Protein AF-A0A9D1QWS9-F1 (afdb_monomer_lite)

Secondary structure (DSSP, 8-state):
--SHHHHHHHHHHTTTTS-GGGS----PPP--------PPP--------S--SSSTTTTTTGGGSS-S---SS-EEEEEPP---TTSPPPPPPGGGS-HHHHT-EEEETTEEEEEEEEEEPTTSEEEEEEEEEEEEEETTTTEEEEEEEEEEEETTS-TTTEEEEEETT-STT-STT-SS--EEEEE-TT---SBHHHHHHHTTHHHH-EEEEEEEEEEPTTS-EEEEEETT--HHHHHHHHS--TTPBB---TTS---EEEEEEEEEGGGTEEEEEEEEETTSEEEE-TTSS-EEEE--HHHHHHHHHHHHHHS--EEEEEE--TT----S---------------PPP-

Sequence (351 aa):
MSERHDKANRLLSAMEGIRDEYICEAAAPAESAGAGRPPKRNRWIRWSALAACLCAAALGGAALYRSASSPRWPVKEIPASQSSGENAAPLPRWEERGISEQYSSLPYGGEEYGGTAARLEEGQTDGLLGSAVLSGQDYYTDEIHTAQGGVYRIRGIATACAVAVRFEGDEEGEMEGTEDGGYYVYRNSAYRPETLGQLIHDLNLRETLSFGPAWYNAEKADGSWAQIAFPDLPDEEVWERLLSDPALPNVWSDQTPLINAMSISVNFPLLGYENISLGVTADGYLTTNILDTGKAFCIGEEAARSFIDYVLENFQGYEIVYTEPEGSTVPEGASGETAAAASVSAQRDPA

Radius of gyration: 27.9 Å; chains: 1; bounding box: 62×53×90 Å

Foldseek 3Di:
DPVVVVVVVVVVVVVVPDPPVPQPPPDDDDDDDDDDDDDDDDDDDDDDDDDPPPPPVVVVVVVVPPPDDDPPAAADEDADDPPPPPDDDPDDFLVRDAPCQQQQWWDDPNAIWGWDPAFDDPPQWDDWPAKTKTWDAGPVVRDIDIFIWTWTHGPQAAVLFKIWTFTPLLPCPRDDRRNHGTTTIIGGLVDDDFWLLRVCRNGVCVVFKDWAWKWAWDQDPVRDTWIKTFGPDDPVLCCVLPSPDRHFGWPDDPVDDADFRMWIFMAGSNRPDGRFTFGQGQSAWTWGCRSNDITITRRGNVSSVVSVVCSSPPTRIHGYDHDHPPPPPPPPDDDDDDDDDDPDDDDDDDD

Structure (mmCIF, N/CA/C/O backbone):
data_AF-A0A9D1QWS9-F1
#
_entry.id   AF-A0A9D1QWS9-F1
#
loop_
_atom_site.group_PDB
_atom_site.id
_atom_site.type_symbol
_atom_site.label_atom_id
_atom_site.label_alt_id
_atom_site.label_comp_id
_atom_site.label_asym_id
_atom_site.label_entity_id
_atom_site.label_seq_id
_atom_site.pdbx_PDB_ins_code
_atom_site.Cartn_x
_atom_site.Cartn_y
_atom_site.Cartn_z
_atom_site.occupancy
_atom_site.B_iso_or_equiv
_atom_site.auth_seq_id
_atom_site.auth_comp_id
_atom_site.auth_asym_id
_atom_site.auth_atom_id
_atom_site.pdbx_PDB_model_num
ATOM 1 N N . MET A 1 1 ? 39.886 -11.402 -30.141 1.00 40.44 1 MET A N 1
ATOM 2 C CA . MET A 1 1 ? 38.504 -11.599 -30.647 1.00 40.44 1 MET A CA 1
ATOM 3 C C . MET A 1 1 ? 37.755 -12.749 -29.951 1.00 40.44 1 MET A C 1
ATOM 5 O O . MET A 1 1 ? 36.728 -13.157 -30.467 1.00 40.44 1 MET A O 1
ATOM 9 N N . SER A 1 2 ? 38.183 -13.214 -28.764 1.00 41.16 2 SER A N 1
ATOM 10 C CA . SER A 1 2 ? 37.541 -14.351 -28.070 1.00 41.16 2 SER A CA 1
ATOM 11 C C . SER A 1 2 ? 36.812 -13.990 -26.763 1.00 41.16 2 SER A C 1
ATOM 13 O O . SER A 1 2 ? 36.056 -14.806 -26.268 1.00 41.16 2 SER A O 1
ATOM 15 N N . GLU A 1 3 ? 36.971 -12.774 -26.222 1.00 35.25 3 GLU A N 1
ATOM 16 C CA . GLU A 1 3 ? 36.390 -12.397 -24.912 1.00 35.25 3 GLU A CA 1
ATOM 17 C C . GLU A 1 3 ? 35.057 -11.633 -24.986 1.00 35.25 3 GLU A C 1
ATOM 19 O O . GLU A 1 3 ? 34.356 -11.508 -23.987 1.00 35.25 3 GLU A O 1
ATOM 24 N N . ARG A 1 4 ? 34.661 -11.117 -26.161 1.00 35.22 4 ARG A N 1
ATOM 25 C CA . ARG A 1 4 ? 33.368 -10.412 -26.309 1.00 35.22 4 ARG A CA 1
ATOM 26 C C . ARG A 1 4 ? 32.173 -11.351 -26.480 1.00 35.22 4 ARG A C 1
ATOM 28 O O . ARG A 1 4 ? 31.058 -10.931 -26.209 1.00 35.22 4 ARG A O 1
ATOM 35 N N . HIS A 1 5 ? 32.401 -12.595 -26.902 1.00 30.62 5 HIS A N 1
ATOM 36 C CA . HIS A 1 5 ? 31.350 -13.618 -26.957 1.00 30.62 5 HIS A CA 1
ATOM 37 C C . HIS A 1 5 ? 31.082 -14.257 -25.583 1.00 30.62 5 HIS A C 1
ATOM 39 O O . HIS A 1 5 ? 29.996 -14.773 -25.357 1.00 30.62 5 HIS A O 1
ATOM 45 N N . ASP A 1 6 ? 32.029 -14.154 -24.645 1.00 33.28 6 ASP A N 1
ATOM 46 C CA . ASP A 1 6 ? 31.952 -14.825 -23.341 1.00 33.28 6 ASP A CA 1
ATOM 47 C C . ASP A 1 6 ? 31.147 -14.024 -22.296 1.00 33.28 6 ASP A C 1
ATOM 49 O O . ASP A 1 6 ? 30.527 -14.589 -21.400 1.00 33.28 6 ASP A O 1
ATOM 53 N N . LYS A 1 7 ? 31.080 -12.689 -22.433 1.00 39.50 7 LYS A N 1
ATOM 54 C CA . LYS A 1 7 ? 30.302 -11.822 -21.523 1.00 39.50 7 LYS A CA 1
ATOM 55 C C . LYS A 1 7 ? 28.808 -11.752 -21.852 1.00 39.50 7 LYS A C 1
ATOM 57 O O . LYS A 1 7 ? 28.009 -11.663 -20.930 1.00 39.50 7 LYS A O 1
ATOM 62 N N . ALA A 1 8 ? 28.429 -11.852 -23.129 1.00 35.12 8 ALA A N 1
ATOM 63 C CA . ALA A 1 8 ? 27.018 -11.970 -23.513 1.00 35.12 8 ALA A CA 1
ATOM 64 C C . ALA A 1 8 ? 26.424 -13.318 -23.055 1.00 35.12 8 ALA A C 1
ATOM 66 O O . ALA A 1 8 ? 25.288 -13.368 -22.595 1.00 35.12 8 ALA A O 1
ATOM 67 N N . ASN A 1 9 ? 27.231 -14.385 -23.075 1.00 35.12 9 ASN A N 1
ATOM 68 C CA . ASN A 1 9 ? 26.833 -15.699 -22.571 1.00 35.12 9 ASN A CA 1
ATOM 69 C C . ASN A 1 9 ? 26.756 -15.779 -21.040 1.00 35.12 9 ASN A C 1
ATOM 71 O O . ASN A 1 9 ? 26.005 -16.598 -20.530 1.00 35.12 9 ASN A O 1
ATOM 75 N N . ARG A 1 10 ? 27.475 -14.937 -20.285 1.00 38.81 10 ARG A N 1
ATOM 76 C CA . ARG A 1 10 ? 27.377 -14.925 -18.813 1.00 38.81 10 ARG A CA 1
ATOM 77 C C . ARG A 1 10 ? 26.082 -14.312 -18.288 1.00 38.81 10 ARG A C 1
ATOM 79 O O . ARG A 1 10 ? 25.611 -14.752 -17.248 1.00 38.81 10 ARG A O 1
ATOM 86 N N . LEU A 1 11 ? 25.495 -13.361 -19.017 1.00 39.66 11 LEU A N 1
ATOM 87 C CA . LEU A 1 11 ? 24.177 -12.816 -18.680 1.00 39.66 11 LEU A CA 1
ATOM 88 C C . LEU A 1 11 ? 23.072 -13.848 -18.966 1.00 39.66 11 LEU A C 1
ATOM 90 O O . LEU A 1 11 ? 22.182 -14.011 -18.149 1.00 39.66 11 LEU A O 1
ATOM 94 N N . LEU A 1 12 ? 23.205 -14.629 -20.046 1.00 35.38 12 LEU A N 1
ATOM 95 C CA . LEU A 1 12 ? 22.332 -15.777 -20.337 1.00 35.38 12 LEU A CA 1
ATOM 96 C C . LEU A 1 12 ? 22.540 -16.956 -19.364 1.00 35.38 12 LEU A C 1
ATOM 98 O O . LEU A 1 12 ? 21.576 -17.587 -18.956 1.00 35.38 12 LEU A O 1
ATOM 102 N N . SER A 1 13 ? 23.772 -17.233 -18.931 1.00 36.97 13 SER A N 1
ATOM 103 C CA . SER A 1 13 ? 24.077 -18.355 -18.026 1.00 36.97 13 SER A CA 1
ATOM 104 C C . SER A 1 13 ? 23.705 -18.078 -16.560 1.00 36.97 13 SER A C 1
ATOM 106 O O . SER A 1 13 ? 23.414 -19.009 -15.817 1.00 36.97 13 SER A O 1
ATOM 108 N N . ALA A 1 14 ? 23.625 -16.808 -16.142 1.00 40.72 14 ALA A N 1
ATOM 109 C CA . ALA A 1 14 ? 23.027 -16.430 -14.856 1.00 40.72 14 ALA A CA 1
ATOM 110 C C . ALA A 1 14 ? 21.483 -16.513 -14.861 1.00 40.72 14 ALA A C 1
ATOM 112 O O . ALA A 1 14 ? 20.874 -16.485 -13.795 1.00 40.72 14 ALA A O 1
ATOM 113 N N . MET A 1 15 ? 20.863 -16.655 -16.041 1.00 44.16 15 MET A N 1
ATOM 114 C CA . MET A 1 15 ? 19.417 -16.849 -16.222 1.00 44.16 15 MET A CA 1
ATOM 115 C C . MET A 1 15 ? 19.015 -18.336 -16.314 1.00 44.16 15 MET A C 1
ATOM 117 O O . MET A 1 15 ? 17.853 -18.658 -16.103 1.00 44.16 15 MET A O 1
ATOM 121 N N . GLU A 1 16 ? 19.959 -19.263 -16.538 1.00 38.47 16 GLU A N 1
ATOM 122 C CA . GLU A 1 16 ? 19.711 -20.724 -16.591 1.00 38.47 16 GLU A CA 1
ATOM 123 C C . GLU A 1 16 ? 19.467 -21.371 -15.206 1.00 38.47 16 GLU A C 1
ATOM 125 O O . GLU A 1 16 ? 19.277 -22.581 -15.102 1.00 38.47 16 GLU A O 1
ATOM 130 N N . GLY A 1 17 ? 19.479 -20.581 -14.126 1.00 38.66 17 GLY A N 1
ATOM 131 C CA . GLY A 1 17 ? 19.207 -21.038 -12.758 1.00 38.66 17 GLY A CA 1
ATOM 132 C C . GLY A 1 17 ? 17.754 -20.883 -12.297 1.00 38.66 17 GLY A C 1
ATOM 133 O O . GLY A 1 17 ? 17.441 -21.261 -11.166 1.00 38.66 17 GLY A O 1
ATOM 134 N N . ILE A 1 18 ? 16.873 -20.327 -13.132 1.00 45.06 18 ILE A N 1
ATOM 135 C CA . ILE A 1 18 ? 15.439 -20.248 -12.842 1.00 45.06 18 ILE A CA 1
ATOM 136 C C . ILE A 1 18 ? 14.833 -21.584 -13.259 1.00 45.06 18 ILE A C 1
ATOM 138 O O . ILE A 1 18 ? 14.964 -22.002 -14.405 1.00 45.06 18 ILE A O 1
ATOM 142 N N . ARG A 1 19 ? 14.219 -22.300 -12.313 1.00 37.34 19 ARG A N 1
ATOM 143 C CA . ARG A 1 19 ? 13.518 -23.546 -12.636 1.00 37.34 19 ARG A CA 1
ATOM 144 C C . ARG A 1 19 ? 12.400 -23.224 -13.628 1.00 37.34 19 ARG A C 1
ATOM 146 O O . ARG A 1 19 ? 11.620 -22.310 -13.372 1.00 37.34 19 ARG A O 1
ATOM 153 N N . ASP A 1 20 ? 12.297 -24.021 -14.689 1.00 41.91 20 ASP A N 1
ATOM 154 C CA . ASP A 1 20 ? 11.287 -23.906 -15.756 1.00 41.91 20 ASP A CA 1
ATOM 155 C C . ASP A 1 20 ? 9.836 -23.796 -15.238 1.00 41.91 20 ASP A C 1
ATOM 157 O O . ASP A 1 20 ? 8.959 -23.318 -15.948 1.00 41.91 20 ASP A O 1
ATOM 161 N N . GLU A 1 21 ? 9.580 -24.193 -13.987 1.00 38.75 21 GLU A N 1
ATOM 162 C CA . GLU A 1 21 ? 8.283 -24.091 -13.307 1.00 38.75 21 GLU A CA 1
ATOM 163 C C . GLU A 1 21 ? 7.831 -22.647 -12.969 1.00 38.75 21 GLU A C 1
ATOM 165 O O . GLU A 1 21 ? 6.693 -22.474 -12.539 1.00 38.75 21 GLU A O 1
ATOM 170 N N . TYR A 1 22 ? 8.672 -21.619 -13.178 1.00 49.00 22 TYR A N 1
ATOM 171 C CA . TYR A 1 22 ? 8.355 -20.203 -12.882 1.00 49.00 22 TYR A CA 1
ATOM 172 C C . TYR A 1 22 ? 8.425 -19.251 -14.086 1.00 49.00 22 TYR A C 1
ATOM 174 O O . TYR A 1 22 ? 8.263 -18.041 -13.924 1.00 49.00 22 TYR A O 1
ATOM 182 N N . ILE A 1 23 ? 8.643 -19.773 -15.294 1.00 49.53 23 ILE A N 1
ATOM 183 C CA . ILE A 1 23 ? 8.465 -19.001 -16.528 1.00 49.53 23 ILE A CA 1
ATOM 184 C C . ILE A 1 23 ? 6.955 -18.822 -16.721 1.00 49.53 23 ILE A C 1
ATOM 186 O O . ILE A 1 23 ? 6.224 -19.812 -16.677 1.00 49.53 23 ILE A O 1
ATOM 190 N N . CYS A 1 24 ? 6.466 -17.590 -16.923 1.00 46.75 24 CYS A N 1
ATOM 191 C CA . CYS A 1 24 ? 5.046 -17.363 -17.210 1.00 46.75 24 CYS A CA 1
ATOM 192 C C . CYS A 1 24 ? 4.680 -18.091 -18.523 1.00 46.75 24 CYS A C 1
ATOM 194 O O . CYS A 1 24 ? 4.951 -17.608 -19.623 1.00 46.75 24 CYS A O 1
ATOM 196 N N . GLU A 1 25 ? 4.108 -19.294 -18.408 1.00 41.38 25 GLU A N 1
ATOM 197 C CA . GLU A 1 25 ? 3.665 -20.096 -19.544 1.00 41.38 25 GLU A CA 1
ATOM 198 C C . GLU A 1 25 ? 2.439 -19.410 -20.154 1.00 41.38 25 GLU A C 1
ATOM 200 O O . GLU A 1 25 ? 1.344 -19.396 -19.589 1.00 41.38 25 GLU A O 1
ATOM 205 N N . ALA A 1 26 ? 2.644 -18.766 -21.303 1.00 36.03 26 ALA A N 1
ATOM 206 C CA . ALA A 1 26 ? 1.574 -18.129 -22.049 1.00 36.03 26 ALA A CA 1
ATOM 207 C C . ALA A 1 26 ? 0.515 -19.176 -22.428 1.00 36.03 26 ALA A C 1
ATOM 209 O O . ALA A 1 26 ? 0.809 -20.165 -23.102 1.00 36.03 26 ALA A O 1
ATOM 210 N N . ALA A 1 27 ? -0.730 -18.935 -22.016 1.00 31.52 27 ALA A N 1
ATOM 211 C CA . ALA A 1 27 ? -1.887 -19.741 -22.374 1.00 31.52 27 ALA A CA 1
ATOM 212 C C . ALA A 1 27 ? -1.999 -19.892 -23.904 1.00 31.52 27 ALA A C 1
ATOM 214 O O . ALA A 1 27 ? -2.396 -18.969 -24.616 1.00 31.52 27 ALA A O 1
ATOM 215 N N . ALA A 1 28 ? -1.664 -21.074 -24.419 1.00 29.02 28 ALA A N 1
ATOM 216 C CA . ALA A 1 28 ? -1.930 -21.439 -25.802 1.00 29.02 28 ALA A CA 1
ATOM 217 C C . ALA A 1 28 ? -3.402 -21.868 -25.951 1.00 29.02 28 ALA A C 1
ATOM 219 O O . ALA A 1 28 ? -3.851 -22.758 -25.223 1.00 29.02 28 ALA A O 1
ATOM 220 N N . PRO A 1 29 ? -4.171 -21.324 -26.912 1.00 31.33 29 PRO A N 1
ATOM 221 C CA . PRO A 1 29 ? -5.439 -21.927 -27.280 1.00 31.33 29 PRO A CA 1
ATOM 222 C C . PRO A 1 29 ? -5.199 -23.190 -28.114 1.00 31.33 29 PRO A C 1
ATOM 224 O O . PRO A 1 29 ? -4.414 -23.212 -29.066 1.00 31.33 29 PRO A O 1
ATOM 227 N N . ALA A 1 30 ? -5.905 -24.252 -27.737 1.00 27.23 30 ALA A N 1
ATOM 228 C CA . ALA A 1 30 ? -5.887 -25.540 -28.401 1.00 27.23 30 ALA A CA 1
ATOM 229 C C . ALA A 1 30 ? -6.629 -25.526 -29.758 1.00 27.23 30 ALA A C 1
ATOM 231 O O . ALA A 1 30 ? -7.692 -24.931 -29.905 1.00 27.23 30 ALA A O 1
ATOM 232 N N . GLU A 1 31 ? -6.055 -26.300 -30.685 1.00 27.98 31 GLU A N 1
ATOM 233 C CA . GLU A 1 31 ? -6.627 -26.946 -31.879 1.00 27.98 31 GLU A CA 1
ATOM 234 C C . GLU A 1 31 ? -6.954 -26.129 -33.149 1.00 27.98 31 GLU A C 1
ATOM 236 O O . GLU A 1 31 ? -7.932 -25.398 -33.250 1.00 27.98 31 GLU A O 1
ATOM 241 N N . SER A 1 32 ? -6.268 -26.478 -34.247 1.00 27.69 32 SER A N 1
ATOM 242 C CA . SER A 1 32 ? -6.917 -27.326 -35.263 1.00 27.69 32 SER A CA 1
ATOM 243 C C . SER A 1 32 ? -5.905 -28.066 -36.147 1.00 27.69 32 SER A C 1
ATOM 245 O O . SER A 1 32 ? -4.906 -27.525 -36.619 1.00 27.69 32 SER A O 1
ATOM 247 N N . ALA A 1 33 ? -6.185 -29.351 -36.355 1.00 28.44 33 ALA A N 1
ATOM 248 C CA . ALA A 1 33 ? -5.489 -30.242 -37.266 1.00 28.44 33 ALA A CA 1
ATOM 249 C C . ALA A 1 33 ? -5.856 -29.953 -38.735 1.00 28.44 33 ALA A C 1
ATOM 251 O O . ALA A 1 33 ? -7.014 -29.695 -39.055 1.00 28.44 33 ALA A O 1
ATOM 252 N N . GLY A 1 34 ? -4.889 -30.094 -39.650 1.00 28.17 34 GLY A N 1
ATOM 253 C CA . GLY A 1 34 ? -5.144 -29.988 -41.090 1.00 28.17 34 GLY A CA 1
ATOM 254 C C . GLY A 1 34 ? -3.953 -30.346 -41.986 1.00 28.17 34 GLY A C 1
ATOM 255 O O . GLY A 1 34 ? -3.168 -29.483 -42.348 1.00 28.17 34 GLY A O 1
ATOM 256 N N . ALA A 1 35 ? -3.860 -31.636 -42.325 1.00 29.91 35 ALA A N 1
ATOM 257 C CA . ALA A 1 35 ? -3.275 -32.297 -43.507 1.00 29.91 35 ALA A CA 1
ATOM 258 C C . ALA A 1 35 ? -2.315 -31.531 -44.463 1.00 29.91 35 ALA A C 1
ATOM 260 O O . ALA A 1 35 ? -2.621 -30.481 -45.019 1.00 29.91 35 ALA A O 1
ATOM 261 N N . GLY A 1 36 ? -1.182 -32.174 -44.777 1.00 26.72 36 GLY A N 1
ATOM 262 C CA . GLY A 1 36 ? -0.076 -31.592 -45.541 1.00 26.72 36 GLY A CA 1
ATOM 263 C C . GLY A 1 36 ? -0.122 -31.652 -47.077 1.00 26.72 36 GLY A C 1
ATOM 264 O O . GLY A 1 36 ? -0.928 -32.348 -47.695 1.00 26.72 36 GLY A O 1
ATOM 265 N N . ARG A 1 37 ? 0.856 -30.955 -47.683 1.00 29.19 37 ARG A N 1
ATOM 266 C CA . ARG A 1 37 ? 1.510 -31.246 -48.982 1.00 29.19 37 ARG A CA 1
ATOM 267 C C . ARG A 1 37 ? 2.789 -30.383 -49.150 1.00 29.19 37 ARG A C 1
ATOM 269 O O . ARG A 1 37 ? 2.758 -29.228 -48.736 1.00 29.19 37 ARG A O 1
ATOM 276 N N . PRO A 1 38 ? 3.895 -30.887 -49.748 1.00 31.38 38 PRO A N 1
ATOM 277 C CA . PRO A 1 38 ? 5.198 -30.199 -49.769 1.00 31.38 38 PRO A CA 1
ATOM 278 C C . PRO A 1 38 ? 5.500 -29.533 -51.150 1.00 31.38 38 PRO A C 1
ATOM 280 O O . PRO A 1 38 ? 4.612 -29.472 -52.004 1.00 31.38 38 PRO A O 1
ATOM 283 N N . PRO A 1 39 ? 6.697 -28.950 -51.390 1.00 36.25 39 PRO A N 1
ATOM 284 C CA . PRO A 1 39 ? 6.915 -27.521 -51.628 1.00 36.25 39 PRO A CA 1
ATOM 285 C C . PRO A 1 39 ? 7.018 -27.132 -53.121 1.00 36.25 39 PRO A C 1
ATOM 287 O O . PRO A 1 39 ? 7.472 -27.913 -53.959 1.00 36.25 39 PRO A O 1
ATOM 290 N N . LYS A 1 40 ? 6.697 -25.876 -53.471 1.00 31.50 40 LYS A N 1
ATOM 291 C CA . LYS A 1 40 ? 7.016 -25.309 -54.796 1.00 31.50 40 LYS A CA 1
ATOM 292 C C . LYS A 1 40 ? 8.212 -24.360 -54.731 1.00 31.50 40 LYS A C 1
ATOM 294 O O . LYS A 1 40 ? 8.200 -23.336 -54.062 1.00 31.50 40 LYS A O 1
ATOM 299 N N . ARG A 1 41 ? 9.239 -24.739 -55.491 1.00 30.17 41 ARG A N 1
ATOM 300 C CA . ARG A 1 41 ? 10.510 -24.052 -55.729 1.00 30.17 41 ARG A CA 1
ATOM 301 C C . ARG A 1 41 ? 10.385 -23.133 -56.950 1.00 30.17 41 ARG A C 1
ATOM 303 O O . ARG A 1 41 ? 10.040 -23.638 -58.014 1.00 30.17 41 ARG A O 1
ATOM 310 N N . ASN A 1 42 ? 10.737 -21.849 -56.833 1.00 34.53 42 ASN A N 1
ATOM 311 C CA . ASN A 1 42 ? 11.589 -21.116 -57.794 1.00 34.53 42 ASN A CA 1
ATOM 312 C C . ASN A 1 42 ? 11.748 -19.642 -57.381 1.00 34.53 42 ASN A C 1
ATOM 314 O O . ASN A 1 42 ? 10.773 -18.927 -57.220 1.00 34.53 42 ASN A O 1
ATOM 318 N N . ARG A 1 43 ? 12.987 -19.248 -57.058 1.00 30.81 43 ARG A N 1
ATOM 319 C CA . ARG A 1 43 ? 13.917 -18.448 -57.887 1.00 30.81 43 ARG A CA 1
ATOM 320 C C . ARG A 1 43 ? 13.513 -16.975 -57.966 1.00 30.81 43 ARG A C 1
ATOM 322 O O . ARG A 1 43 ? 12.652 -16.646 -58.763 1.00 30.81 43 ARG A O 1
ATOM 329 N N . TRP A 1 44 ? 14.256 -16.131 -57.245 1.00 28.69 44 TRP A N 1
ATOM 330 C CA . TRP A 1 44 ? 14.949 -14.946 -57.777 1.00 28.69 44 TRP A CA 1
ATOM 331 C C . TRP A 1 44 ? 15.874 -14.350 -56.697 1.00 28.69 44 TRP A C 1
ATOM 333 O O . TRP A 1 44 ? 15.543 -13.404 -55.999 1.00 28.69 44 TRP A O 1
ATOM 343 N N . ILE A 1 45 ? 17.068 -14.934 -56.570 1.00 40.09 45 ILE A N 1
ATOM 344 C CA . ILE A 1 45 ? 18.256 -14.236 -56.065 1.00 40.09 45 ILE A CA 1
ATOM 345 C C . ILE A 1 45 ? 19.065 -13.904 -57.306 1.00 40.09 45 ILE A C 1
ATOM 347 O O . ILE A 1 45 ? 19.620 -14.839 -57.875 1.00 40.09 45 ILE A O 1
ATOM 351 N N . ARG A 1 46 ? 19.105 -12.632 -57.723 1.00 33.19 46 ARG A N 1
ATOM 352 C CA . ARG A 1 46 ? 20.189 -12.007 -58.511 1.00 33.19 46 ARG A CA 1
ATOM 353 C C . ARG A 1 46 ? 19.982 -10.490 -58.566 1.00 33.19 46 ARG A C 1
ATOM 355 O O . ARG A 1 46 ? 19.443 -10.041 -59.556 1.00 33.19 46 ARG A O 1
ATOM 362 N N . TRP A 1 47 ? 20.417 -9.743 -57.551 1.00 33.09 47 TRP A N 1
ATOM 363 C CA . TRP A 1 47 ? 20.952 -8.370 -57.684 1.00 33.09 47 TRP A CA 1
ATOM 364 C C . TRP A 1 47 ? 21.837 -8.082 -56.464 1.00 33.09 47 TRP A C 1
ATOM 366 O O . TRP A 1 47 ? 21.487 -7.365 -55.535 1.00 33.09 47 TRP A O 1
ATOM 376 N N . SER A 1 48 ? 22.986 -8.749 -56.447 1.00 30.41 48 SER A N 1
ATOM 377 C CA . SER A 1 48 ? 24.144 -8.406 -55.631 1.00 30.41 48 SER A CA 1
ATOM 378 C C . SER A 1 48 ? 24.910 -7.251 -56.289 1.00 30.41 48 SER A C 1
ATOM 380 O O . SER A 1 48 ? 25.130 -7.299 -57.497 1.00 30.41 48 SER A O 1
ATOM 382 N N . ALA A 1 49 ? 25.384 -6.317 -55.458 1.00 35.28 49 ALA A N 1
ATOM 383 C CA . ALA A 1 49 ? 26.362 -5.255 -55.736 1.00 35.28 49 ALA A CA 1
ATOM 384 C C . ALA A 1 49 ? 25.845 -3.935 -56.345 1.00 35.28 49 ALA A C 1
ATOM 386 O O . ALA A 1 49 ? 25.997 -3.704 -57.538 1.00 35.28 49 ALA A O 1
ATOM 387 N N . LEU A 1 50 ? 25.367 -3.018 -55.484 1.00 36.66 50 LEU A N 1
ATOM 388 C CA . LEU A 1 50 ? 25.713 -1.585 -55.563 1.00 36.66 50 LEU A CA 1
ATOM 389 C C . LEU A 1 50 ? 25.329 -0.817 -54.271 1.00 36.66 50 LEU A C 1
ATOM 391 O O . LEU A 1 50 ? 24.348 -0.087 -54.247 1.00 36.66 50 LEU A O 1
ATOM 395 N N . ALA A 1 51 ? 26.086 -0.978 -53.177 1.00 34.72 51 ALA A N 1
ATOM 396 C CA . ALA A 1 51 ? 25.998 -0.073 -52.010 1.00 34.72 51 ALA A CA 1
ATOM 397 C C . ALA A 1 51 ? 27.259 -0.103 -51.115 1.00 34.72 51 ALA A C 1
ATOM 399 O O . ALA A 1 51 ? 27.183 0.102 -49.910 1.00 34.72 51 ALA A O 1
ATOM 400 N N . ALA A 1 52 ? 28.437 -0.384 -51.684 1.00 38.00 52 ALA A N 1
ATOM 401 C CA . ALA A 1 52 ? 29.679 -0.548 -50.918 1.00 38.00 52 ALA A CA 1
ATOM 402 C C . ALA A 1 52 ? 30.516 0.740 -50.741 1.00 38.00 52 ALA A C 1
ATOM 404 O O . ALA A 1 52 ? 31.629 0.660 -50.237 1.00 38.00 52 ALA A O 1
ATOM 405 N N . CYS A 1 53 ? 30.014 1.929 -51.099 1.00 36.06 53 CYS A N 1
ATOM 406 C CA . CYS A 1 53 ? 30.808 3.170 -51.024 1.00 36.06 53 CYS A CA 1
ATOM 407 C C . CYS A 1 53 ? 30.097 4.356 -50.346 1.00 36.06 53 CYS A C 1
ATOM 409 O O . CYS A 1 53 ? 30.333 5.498 -50.722 1.00 36.06 53 CYS A O 1
ATOM 411 N N . LEU A 1 54 ? 29.265 4.108 -49.328 1.00 33.72 54 LEU A N 1
ATOM 412 C CA . LEU A 1 54 ? 28.801 5.163 -48.404 1.00 33.72 54 LEU A CA 1
ATOM 413 C C . LEU A 1 54 ? 28.967 4.817 -46.911 1.00 33.72 54 LEU A C 1
ATOM 415 O O . LEU A 1 54 ? 28.684 5.649 -46.056 1.00 33.72 54 LEU A O 1
ATOM 419 N N . CYS A 1 55 ? 29.513 3.643 -46.571 1.00 38.56 55 CYS A N 1
ATOM 420 C CA . CYS A 1 55 ? 29.726 3.239 -45.173 1.00 38.56 55 CYS A CA 1
ATOM 421 C C . CYS A 1 55 ? 31.134 3.538 -44.627 1.00 38.56 55 CYS A C 1
ATOM 423 O O . CYS A 1 55 ? 31.349 3.418 -43.427 1.00 38.56 55 CYS A O 1
ATOM 425 N N . ALA A 1 56 ? 32.095 3.971 -45.450 1.00 35.56 56 ALA A N 1
ATOM 426 C CA . ALA A 1 56 ? 33.476 4.172 -44.988 1.00 35.56 56 ALA A CA 1
ATOM 427 C C . ALA A 1 56 ? 33.806 5.602 -44.505 1.00 35.56 56 ALA A C 1
ATOM 429 O O . ALA A 1 56 ? 34.857 5.798 -43.906 1.00 35.56 56 ALA A O 1
ATOM 430 N N . ALA A 1 57 ? 32.921 6.589 -44.700 1.00 37.22 57 ALA A N 1
ATOM 431 C CA . ALA A 1 57 ? 33.137 7.969 -44.228 1.00 37.22 57 ALA A CA 1
ATOM 432 C C . ALA A 1 57 ? 32.175 8.418 -43.108 1.00 37.22 57 ALA A C 1
ATOM 434 O O . ALA A 1 57 ? 32.439 9.419 -42.451 1.00 37.22 57 ALA A O 1
ATOM 435 N N . ALA A 1 58 ? 31.114 7.655 -42.814 1.00 36.28 58 ALA A N 1
ATOM 436 C CA . ALA A 1 58 ? 30.250 7.893 -41.647 1.00 36.28 58 ALA A CA 1
ATOM 437 C C . ALA A 1 58 ? 30.736 7.161 -40.376 1.00 36.28 58 ALA A C 1
ATOM 439 O O . ALA A 1 58 ? 30.414 7.566 -39.262 1.00 36.28 58 ALA A O 1
ATOM 440 N N . LEU A 1 59 ? 31.577 6.128 -40.521 1.00 36.06 59 LEU A N 1
ATOM 441 C CA . LEU A 1 59 ? 32.139 5.370 -39.392 1.00 36.06 59 LEU A CA 1
ATOM 442 C C . LEU A 1 59 ? 33.412 5.996 -38.789 1.00 36.06 59 LEU A C 1
ATOM 444 O O . LEU A 1 59 ? 33.838 5.583 -37.716 1.00 36.06 59 LEU A O 1
ATOM 448 N N . GLY A 1 60 ? 33.990 7.018 -39.431 1.00 33.81 60 GLY A N 1
ATOM 449 C CA . GLY A 1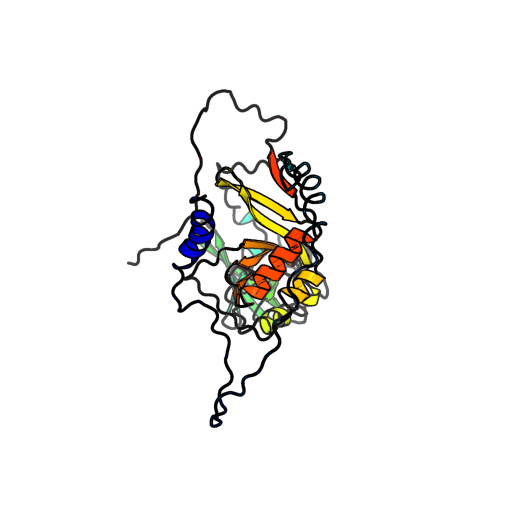 60 ? 35.114 7.793 -38.881 1.00 33.81 60 GLY A CA 1
ATOM 450 C C . GLY A 1 60 ? 34.698 9.009 -38.042 1.00 33.81 60 GLY A C 1
ATOM 451 O O . GLY A 1 60 ? 35.494 9.492 -37.245 1.00 33.81 60 GLY A O 1
ATOM 452 N N . GLY A 1 61 ? 33.457 9.491 -38.194 1.00 33.19 61 GLY A N 1
ATOM 453 C CA . GLY A 1 61 ? 32.935 10.660 -37.469 1.00 33.19 61 GLY A CA 1
ATOM 454 C C . GLY A 1 61 ? 32.130 10.320 -36.210 1.00 33.19 61 GLY A C 1
ATOM 455 O O . GLY A 1 61 ? 32.134 11.090 -35.258 1.00 33.19 61 GLY A O 1
ATOM 456 N N . ALA A 1 62 ? 31.490 9.147 -36.157 1.00 39.38 62 ALA A N 1
ATOM 457 C CA . ALA A 1 62 ? 30.733 8.704 -34.979 1.00 39.38 62 ALA A CA 1
ATOM 458 C C . ALA A 1 62 ? 31.608 8.021 -33.905 1.00 39.38 62 ALA A C 1
ATOM 460 O O . ALA A 1 62 ? 31.203 7.904 -32.750 1.00 39.38 62 ALA A O 1
ATOM 461 N N . ALA A 1 63 ? 32.827 7.599 -34.259 1.00 36.94 63 ALA A N 1
ATOM 462 C CA . ALA A 1 63 ? 33.746 6.912 -33.348 1.00 36.94 63 ALA A CA 1
ATOM 463 C C . ALA A 1 63 ? 34.556 7.856 -32.436 1.00 36.94 63 ALA A C 1
ATOM 465 O O . ALA A 1 63 ? 35.251 7.380 -31.543 1.00 36.94 63 ALA A O 1
ATOM 466 N N . LEU A 1 64 ? 34.445 9.179 -32.612 1.00 35.19 64 LEU A N 1
ATOM 467 C CA . LEU A 1 64 ? 35.102 10.169 -31.748 1.00 35.19 64 LEU A CA 1
ATOM 468 C C . LEU A 1 64 ? 34.151 10.880 -30.771 1.00 35.19 64 LEU A C 1
ATOM 470 O O . LEU A 1 64 ? 34.601 11.749 -30.036 1.00 35.19 64 LEU A O 1
ATOM 474 N N . TYR A 1 65 ? 32.873 10.481 -30.689 1.00 39.47 65 TYR A N 1
ATOM 475 C CA . TYR A 1 65 ? 31.928 11.048 -29.708 1.00 39.47 65 TYR A CA 1
ATOM 476 C C . TYR A 1 65 ? 31.492 10.079 -28.595 1.00 39.47 65 TYR A C 1
ATOM 478 O O . TYR A 1 65 ? 30.656 10.414 -27.765 1.00 39.47 65 TYR A O 1
ATOM 486 N N . ARG A 1 66 ? 32.073 8.875 -28.518 1.00 38.00 66 ARG A N 1
ATOM 487 C CA . ARG A 1 66 ? 31.861 7.940 -27.391 1.00 38.00 66 ARG A CA 1
ATOM 488 C C . ARG A 1 66 ? 33.156 7.592 -26.663 1.00 38.00 66 ARG A C 1
ATOM 490 O O . ARG A 1 66 ? 33.390 6.451 -26.283 1.00 38.00 66 ARG A O 1
ATOM 497 N N . SER A 1 67 ? 34.000 8.597 -26.470 1.00 38.91 67 SER A N 1
ATOM 498 C CA . SER A 1 67 ? 35.112 8.530 -25.526 1.00 38.91 67 SER A CA 1
ATOM 499 C C . SER A 1 67 ? 35.257 9.864 -24.802 1.00 38.91 67 SER A C 1
ATOM 501 O O . SER A 1 67 ? 36.219 10.598 -24.998 1.00 38.91 67 SER A O 1
ATOM 503 N N . ALA A 1 68 ? 34.281 10.154 -23.951 1.00 31.80 68 ALA A N 1
ATOM 504 C CA . ALA A 1 68 ? 34.485 10.923 -22.737 1.00 31.80 68 ALA A CA 1
ATOM 505 C C . ALA A 1 68 ? 33.604 10.262 -21.675 1.00 31.80 68 ALA A C 1
ATOM 507 O O . ALA A 1 68 ? 32.386 10.185 -21.809 1.00 31.80 68 ALA A O 1
ATOM 508 N N . SER A 1 69 ? 34.260 9.671 -20.691 1.00 42.41 69 SER A N 1
ATOM 509 C CA . SER A 1 69 ? 33.709 9.095 -19.474 1.00 42.41 69 SER A CA 1
ATOM 510 C C . SER A 1 69 ? 32.963 10.161 -18.669 1.00 42.41 69 SER A C 1
ATOM 512 O O . SER A 1 69 ? 33.517 10.755 -17.748 1.00 42.41 69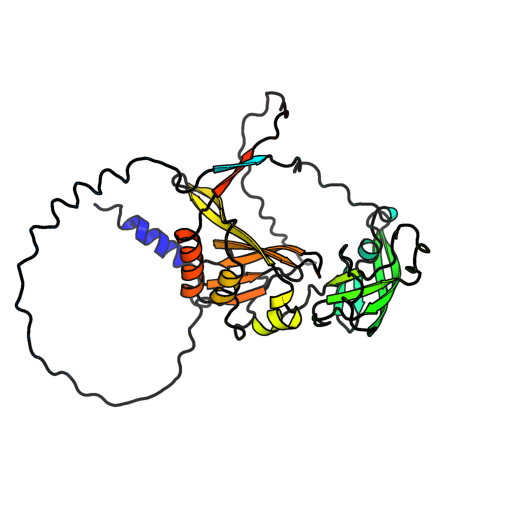 SER A O 1
ATOM 514 N N . SER A 1 70 ? 31.717 10.423 -19.049 1.00 40.41 70 SER A N 1
ATOM 515 C CA . SER A 1 70 ? 30.734 11.102 -18.212 1.00 40.41 70 SER A CA 1
ATOM 516 C C . SER A 1 70 ? 29.840 10.031 -17.583 1.00 40.41 70 SER A C 1
ATOM 518 O O . SER A 1 70 ? 29.447 9.100 -18.298 1.00 40.41 70 SER A O 1
ATOM 520 N N . PRO A 1 71 ? 29.531 10.101 -16.276 1.00 55.16 71 PRO A N 1
ATOM 521 C CA . PRO A 1 71 ? 28.534 9.210 -15.699 1.00 55.16 71 PRO A CA 1
ATOM 522 C C . PRO A 1 71 ? 27.221 9.370 -16.480 1.00 55.16 71 PRO A C 1
ATOM 524 O O . PRO A 1 71 ? 26.837 10.487 -16.829 1.00 55.16 71 PRO A O 1
ATOM 527 N N . ARG A 1 72 ? 26.568 8.244 -16.817 1.00 72.44 72 ARG A N 1
ATOM 528 C CA . ARG A 1 72 ? 25.317 8.217 -17.605 1.00 72.44 72 ARG A CA 1
ATOM 529 C C . ARG A 1 72 ? 24.216 9.071 -16.960 1.00 72.44 72 ARG A C 1
ATOM 531 O O . ARG A 1 72 ? 23.332 9.536 -17.672 1.00 72.44 72 ARG A O 1
ATOM 538 N N . TRP A 1 73 ? 24.308 9.307 -15.652 1.00 85.00 73 TRP A N 1
ATOM 539 C CA . TRP A 1 73 ? 23.378 10.118 -14.882 1.00 85.00 73 TRP A CA 1
ATOM 540 C C . TRP A 1 73 ? 24.119 11.224 -14.116 1.00 85.00 73 TRP A C 1
ATOM 542 O O . TRP A 1 73 ? 25.183 10.958 -13.550 1.00 85.00 73 TRP A O 1
ATOM 552 N N . PRO A 1 74 ? 23.594 12.463 -14.090 1.00 90.31 74 PRO A N 1
ATOM 553 C CA . PRO A 1 74 ? 24.074 13.500 -13.186 1.00 90.31 74 PRO A CA 1
ATOM 554 C C . PRO A 1 74 ? 23.889 13.070 -11.727 1.00 90.31 74 PRO A C 1
ATOM 556 O O . PRO A 1 74 ? 22.905 12.416 -11.385 1.00 90.31 74 PRO A O 1
ATOM 559 N N . VAL A 1 75 ? 24.827 13.469 -10.869 1.00 90.25 75 VAL A N 1
ATOM 560 C CA . VAL A 1 75 ? 24.757 13.212 -9.427 1.00 90.25 75 VAL A CA 1
ATOM 561 C C . VAL A 1 75 ? 23.895 14.280 -8.759 1.00 90.25 75 VAL A C 1
ATOM 563 O O . VAL A 1 75 ? 24.062 15.473 -9.021 1.00 90.25 75 VAL A O 1
ATOM 566 N N . LYS A 1 76 ? 22.988 13.847 -7.886 1.00 90.25 76 LYS A N 1
ATOM 567 C CA . LYS A 1 76 ? 22.233 14.696 -6.969 1.00 90.25 76 LYS A CA 1
ATOM 568 C C . LYS A 1 76 ? 22.614 14.317 -5.544 1.00 90.25 76 LYS A C 1
ATOM 570 O O . LYS A 1 76 ? 22.302 13.224 -5.075 1.00 90.25 76 LYS A O 1
ATOM 575 N N . GLU A 1 77 ? 23.290 15.239 -4.876 1.00 88.06 77 GLU A N 1
ATOM 576 C CA . GLU A 1 77 ? 23.655 15.083 -3.474 1.00 88.06 77 GLU A CA 1
ATOM 577 C C . GLU A 1 77 ? 22.444 15.380 -2.588 1.00 88.06 77 GLU A C 1
ATOM 579 O O . GLU A 1 77 ? 21.759 16.393 -2.763 1.00 88.06 77 GLU A O 1
ATOM 584 N N . ILE A 1 78 ? 22.165 14.478 -1.654 1.00 82.19 78 ILE A N 1
ATOM 585 C CA . ILE A 1 78 ? 21.128 14.644 -0.641 1.00 82.19 78 ILE A CA 1
ATOM 586 C C . ILE A 1 78 ? 21.835 14.647 0.713 1.00 82.19 78 ILE A C 1
ATOM 588 O O . ILE A 1 78 ? 22.503 13.663 1.030 1.00 82.19 78 ILE A O 1
ATOM 592 N N . PRO A 1 79 ? 21.702 15.707 1.529 1.00 79.88 79 PRO A N 1
ATOM 593 C CA . PRO A 1 79 ? 22.229 15.683 2.883 1.00 79.88 79 PRO A CA 1
ATOM 594 C C . PRO A 1 79 ? 21.626 14.487 3.611 1.00 79.88 79 PRO A C 1
ATOM 596 O O . PRO A 1 79 ? 20.402 14.346 3.670 1.00 79.88 79 PRO A O 1
ATOM 599 N N . ALA A 1 80 ? 22.472 13.616 4.144 1.00 71.00 80 ALA A N 1
ATOM 600 C CA . ALA A 1 80 ? 22.026 12.557 5.020 1.00 71.00 80 ALA A CA 1
ATOM 601 C C . ALA A 1 80 ? 21.292 13.222 6.190 1.00 71.00 80 ALA A C 1
ATOM 603 O O . ALA A 1 80 ? 21.863 14.018 6.940 1.00 71.00 80 ALA A O 1
ATOM 604 N N . SER A 1 81 ? 20.000 12.927 6.340 1.00 58.94 81 SER A N 1
ATOM 605 C CA . SER A 1 81 ? 19.320 13.217 7.596 1.00 58.94 81 SER A CA 1
ATOM 606 C C . SER A 1 81 ? 20.061 12.458 8.690 1.00 58.94 81 SER A C 1
ATOM 608 O O . SER A 1 81 ? 20.395 11.291 8.476 1.00 58.94 81 SER A O 1
ATOM 610 N N . GLN A 1 82 ? 20.302 13.081 9.845 1.00 46.03 82 GLN A N 1
ATOM 611 C CA . GLN A 1 82 ? 20.841 12.392 11.018 1.00 46.03 82 GLN A CA 1
ATOM 612 C C . GLN A 1 82 ? 19.827 11.352 11.526 1.00 46.03 82 GLN A C 1
ATOM 614 O O . GLN A 1 82 ? 19.125 11.565 12.505 1.00 46.03 82 GLN A O 1
ATOM 619 N N . SER A 1 83 ? 19.724 10.224 10.835 1.00 45.28 83 SER A N 1
ATOM 620 C CA . SER A 1 83 ? 19.219 8.976 11.377 1.00 45.28 83 SER A CA 1
ATOM 621 C C . SER A 1 83 ? 20.465 8.166 11.684 1.00 45.28 83 SER A C 1
ATOM 623 O O . SER A 1 83 ? 21.029 7.492 10.823 1.00 45.28 83 SER A O 1
ATOM 625 N N . SER A 1 84 ? 20.992 8.350 12.892 1.00 42.56 84 SER A N 1
ATOM 626 C CA . SER A 1 84 ? 22.092 7.531 13.374 1.00 42.56 84 SER A CA 1
ATOM 627 C C . SER A 1 84 ? 21.581 6.098 13.509 1.00 42.56 84 SER A C 1
ATOM 629 O O . SER A 1 84 ? 20.854 5.761 14.440 1.00 42.56 84 SER A O 1
ATOM 631 N N . GLY A 1 85 ? 21.982 5.236 12.576 1.00 46.69 85 GLY A N 1
ATOM 632 C CA . GLY A 1 85 ? 21.713 3.795 12.588 1.00 46.69 85 GLY A CA 1
ATOM 633 C C . GLY A 1 85 ? 22.395 3.029 13.730 1.00 46.69 85 GLY A C 1
ATOM 634 O O . GLY A 1 85 ? 22.592 1.825 13.616 1.00 46.69 85 GLY A O 1
ATOM 635 N N . GLU A 1 86 ? 22.773 3.704 14.816 1.00 48.66 86 GLU A N 1
ATOM 636 C CA . GLU A 1 86 ? 23.497 3.111 15.944 1.00 48.66 86 GLU A CA 1
ATOM 637 C C . GLU A 1 86 ? 22.656 2.995 17.220 1.00 48.66 86 GLU A C 1
ATOM 639 O O . GLU A 1 86 ? 23.060 2.290 18.138 1.00 48.66 86 GLU A O 1
ATOM 644 N N . ASN A 1 87 ? 21.461 3.597 17.282 1.00 50.19 87 ASN A N 1
ATOM 645 C CA . ASN A 1 87 ? 20.534 3.386 18.395 1.00 50.19 87 ASN A CA 1
ATOM 646 C C . ASN A 1 87 ? 19.118 3.171 17.864 1.00 50.19 87 ASN A C 1
ATOM 648 O O . ASN A 1 87 ? 18.549 4.058 17.230 1.00 50.19 87 ASN A O 1
ATOM 652 N N . ALA A 1 88 ? 18.528 2.007 18.155 1.00 63.81 88 ALA A N 1
ATOM 653 C CA . ALA A 1 88 ? 17.086 1.844 18.021 1.00 63.81 88 ALA A CA 1
ATOM 654 C C . ALA A 1 88 ? 16.415 2.950 18.847 1.00 63.81 88 ALA A C 1
ATOM 656 O O . ALA A 1 88 ? 16.711 3.094 20.038 1.00 63.81 88 ALA A O 1
ATOM 657 N N . ALA A 1 89 ? 15.563 3.759 18.213 1.00 69.94 89 ALA A N 1
ATOM 658 C CA . ALA A 1 89 ? 14.795 4.762 18.934 1.00 69.94 89 ALA A CA 1
ATOM 659 C C . ALA A 1 89 ? 14.015 4.057 20.061 1.00 69.94 89 ALA A C 1
ATOM 661 O O . ALA A 1 89 ? 13.446 2.986 19.816 1.00 69.94 89 ALA A O 1
ATOM 662 N N . PRO A 1 90 ? 14.021 4.590 21.297 1.00 77.50 90 PRO A N 1
ATOM 663 C CA . PRO A 1 90 ? 13.238 3.997 22.369 1.00 77.50 90 PRO A CA 1
ATOM 664 C C . PRO A 1 90 ? 11.769 3.952 21.940 1.00 77.50 90 PRO A C 1
ATOM 666 O O . PRO A 1 90 ? 11.261 4.921 21.375 1.00 77.50 90 PRO A O 1
ATOM 669 N N . LEU A 1 91 ? 11.101 2.822 22.187 1.00 81.75 91 LEU A N 1
ATOM 670 C CA . LEU A 1 91 ? 9.666 2.719 21.940 1.00 81.75 91 LEU A CA 1
ATOM 671 C C . LEU A 1 91 ? 8.942 3.795 22.769 1.00 81.75 91 LEU A C 1
ATOM 673 O O . LEU A 1 91 ? 9.275 3.969 23.942 1.00 81.75 91 LEU A O 1
ATOM 677 N N . PRO A 1 92 ? 7.958 4.511 22.207 1.00 86.25 92 PRO A N 1
ATOM 678 C CA . PRO A 1 92 ? 7.164 5.439 22.998 1.00 86.25 92 PRO A CA 1
ATOM 679 C C . PRO A 1 92 ? 6.423 4.664 24.089 1.00 86.25 92 PRO A C 1
ATOM 681 O O . PRO A 1 92 ? 5.920 3.551 23.843 1.00 86.25 92 PRO A O 1
ATOM 684 N N . ARG A 1 93 ? 6.369 5.245 25.291 1.00 90.25 93 ARG A N 1
ATOM 685 C CA . ARG A 1 93 ? 5.579 4.712 26.411 1.00 90.25 93 ARG A CA 1
ATOM 686 C C . ARG A 1 93 ? 4.094 4.755 26.074 1.00 90.25 93 ARG A C 1
ATOM 688 O O . ARG A 1 93 ? 3.686 5.506 25.196 1.00 90.25 93 ARG A O 1
ATOM 695 N N . TRP A 1 94 ? 3.289 3.974 26.793 1.00 91.19 94 TRP A N 1
ATOM 696 C CA . TRP A 1 94 ? 1.840 3.921 26.585 1.00 91.19 94 TRP A CA 1
ATOM 697 C C . TRP A 1 94 ? 1.195 5.315 26.532 1.00 91.19 94 TRP A C 1
ATOM 699 O O . TRP A 1 94 ? 0.566 5.656 25.537 1.00 91.19 94 TRP A O 1
ATOM 709 N N . GLU A 1 95 ? 1.452 6.151 27.540 1.00 89.69 95 GLU A N 1
ATOM 710 C CA . GLU A 1 95 ? 0.885 7.508 27.659 1.00 89.69 95 GLU A CA 1
ATOM 711 C C . GLU A 1 95 ? 1.421 8.517 26.629 1.00 89.69 95 GLU A C 1
ATOM 713 O O . GLU A 1 95 ? 0.920 9.631 26.527 1.00 89.69 95 GLU A O 1
ATOM 718 N N . GLU A 1 96 ? 2.470 8.159 25.885 1.00 88.69 96 GLU A N 1
ATOM 719 C CA . GLU A 1 96 ? 3.073 9.013 24.852 1.00 88.69 96 GLU A CA 1
ATOM 720 C C . GLU A 1 96 ? 2.507 8.716 23.453 1.00 88.69 96 GLU A C 1
ATOM 722 O O . GLU A 1 96 ? 2.837 9.415 22.496 1.00 88.69 96 GLU A O 1
ATOM 727 N N . ARG A 1 97 ? 1.691 7.664 23.317 1.00 87.44 97 ARG A N 1
ATOM 728 C CA . ARG A 1 97 ? 1.113 7.208 22.046 1.00 87.44 97 ARG A CA 1
ATOM 729 C C . ARG A 1 97 ? -0.236 7.857 21.783 1.00 87.44 97 ARG A C 1
ATOM 731 O O . ARG A 1 97 ? -1.016 8.078 22.706 1.00 87.44 97 ARG A O 1
ATOM 738 N N . GLY A 1 98 ? -0.550 8.076 20.508 1.00 88.12 98 GLY A N 1
ATOM 739 C CA . GLY A 1 98 ? -1.904 8.442 20.106 1.00 88.12 98 GLY A CA 1
ATOM 740 C C . GLY A 1 98 ? -2.896 7.306 20.374 1.00 88.12 98 GLY A C 1
ATOM 741 O O . GLY A 1 98 ? -2.528 6.133 20.384 1.00 88.12 98 GLY A O 1
ATOM 742 N N . ILE A 1 99 ? -4.177 7.637 20.537 1.00 90.25 99 ILE A N 1
ATOM 743 C CA . ILE A 1 99 ? -5.230 6.669 20.893 1.00 90.25 99 ILE A CA 1
ATOM 744 C C . ILE A 1 99 ? -5.310 5.455 19.947 1.00 90.25 99 ILE A C 1
ATOM 746 O O . ILE A 1 99 ? -5.431 4.319 20.399 1.00 90.25 99 ILE A O 1
ATOM 750 N N . SER A 1 100 ? -5.169 5.649 18.633 1.00 91.25 100 SER A N 1
ATOM 751 C CA . SER A 1 100 ? -5.183 4.543 17.663 1.00 91.25 100 SER A CA 1
ATOM 752 C C . SER A 1 100 ? -3.917 3.682 17.697 1.00 91.25 100 SER A C 1
ATOM 754 O O . SER A 1 100 ? -3.948 2.525 17.283 1.00 91.25 100 SER A O 1
ATOM 756 N N . GLU A 1 101 ? -2.807 4.218 18.205 1.00 90.94 101 GLU A N 1
ATOM 757 C CA . GLU A 1 101 ? -1.554 3.484 18.411 1.00 90.94 101 GLU A CA 1
ATOM 758 C C . GLU A 1 101 ? -1.572 2.717 19.740 1.00 90.94 101 GLU A C 1
ATOM 760 O O . GLU A 1 101 ? -1.050 1.601 19.819 1.00 90.94 101 GLU A O 1
ATOM 765 N N . GLN A 1 102 ? -2.197 3.299 20.773 1.00 93.06 102 GLN A N 1
ATOM 766 C CA . GLN A 1 102 ? -2.512 2.627 22.033 1.00 93.06 102 GLN A CA 1
ATOM 767 C C . GLN A 1 102 ? -3.407 1.416 21.766 1.00 93.06 102 GLN A C 1
ATOM 769 O O . GLN A 1 102 ? -3.044 0.302 22.123 1.00 93.06 102 GLN A O 1
ATOM 774 N N . TYR A 1 103 ? -4.521 1.597 21.055 1.00 95.06 103 TYR A N 1
ATOM 775 C CA . TYR A 1 103 ? -5.490 0.538 20.750 1.00 95.06 103 TYR A CA 1
ATOM 776 C C . TYR A 1 103 ? -5.359 0.047 19.303 1.00 95.06 103 TYR A C 1
ATOM 778 O O . TYR A 1 103 ? -6.289 0.142 18.503 1.00 95.06 103 TYR A O 1
ATOM 786 N N . SER A 1 104 ? -4.178 -0.454 18.948 1.00 94.62 104 SER A N 1
ATOM 787 C CA . SER A 1 104 ? -3.803 -0.769 17.563 1.00 94.62 104 SER A CA 1
ATOM 788 C C . SER A 1 104 ? -4.383 -2.069 16.991 1.00 94.62 104 SER A C 1
ATOM 790 O O . SER A 1 104 ? -4.207 -2.314 15.801 1.00 94.62 104 SER A O 1
ATOM 792 N N . SER A 1 105 ? -5.086 -2.889 17.772 1.00 96.75 105 SER A N 1
ATOM 793 C CA . SER A 1 105 ? -5.719 -4.134 17.314 1.00 96.75 105 SER A CA 1
ATOM 794 C C . SER A 1 105 ? -7.242 -4.008 17.335 1.00 96.75 105 SER A C 1
ATOM 796 O O . SER A 1 105 ? -7.843 -3.618 18.342 1.00 96.75 105 SER A O 1
ATOM 798 N N . LEU A 1 106 ? -7.866 -4.329 16.203 1.00 97.81 106 LEU A N 1
ATOM 799 C CA . LEU A 1 106 ? -9.313 -4.328 16.013 1.00 97.81 106 LEU A CA 1
ATOM 800 C C . LEU A 1 106 ? -9.756 -5.673 15.412 1.00 97.81 106 LEU A C 1
ATOM 802 O O . LEU A 1 106 ? -9.726 -5.837 14.189 1.00 97.81 106 LEU A O 1
ATOM 806 N N . PRO A 1 107 ? -10.257 -6.603 16.236 1.00 96.44 107 PRO A N 1
ATOM 807 C CA . PRO A 1 107 ? -10.974 -7.772 15.748 1.00 96.44 107 PRO A CA 1
ATOM 808 C C . PRO A 1 107 ? -12.403 -7.376 15.352 1.00 96.44 107 PRO A C 1
ATOM 810 O O . PRO A 1 107 ? -13.228 -7.018 16.199 1.00 96.44 107 PRO A O 1
ATOM 813 N N . TYR A 1 108 ? -12.740 -7.453 14.063 1.00 96.50 108 TYR A N 1
ATOM 814 C CA . TYR A 1 108 ? -14.076 -7.097 13.577 1.00 96.50 108 TYR A CA 1
ATOM 815 C C . TYR A 1 108 ? -14.496 -7.914 12.354 1.00 96.50 108 TYR 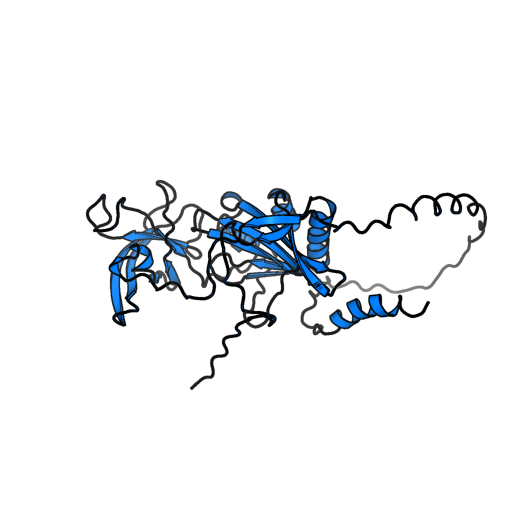A C 1
ATOM 817 O O . TYR A 1 108 ? -13.759 -8.055 11.385 1.00 96.50 108 TYR A O 1
ATOM 825 N N . GLY A 1 109 ? -15.720 -8.452 12.372 1.00 92.00 109 GLY A N 1
ATOM 826 C CA . GLY A 1 109 ? -16.279 -9.165 11.217 1.00 92.00 109 GLY A CA 1
ATOM 827 C C . GLY A 1 109 ? -15.550 -10.461 10.831 1.00 92.00 109 GLY A C 1
ATOM 828 O O . GLY A 1 109 ? -15.700 -10.907 9.701 1.00 92.00 109 GLY A O 1
ATOM 829 N N . GLY A 1 110 ? -14.788 -11.066 11.751 1.00 92.31 110 GLY A N 1
ATOM 830 C CA . GLY A 1 110 ? -13.959 -12.249 11.478 1.00 92.31 110 GLY A CA 1
ATOM 831 C C . GLY A 1 110 ? -12.563 -11.931 10.933 1.00 92.31 110 GLY A C 1
ATOM 832 O O . GLY A 1 110 ? -11.784 -12.854 10.722 1.00 92.31 110 GLY A O 1
ATOM 833 N N . GLU A 1 111 ? -12.249 -10.648 10.760 1.00 95.00 111 GLU A N 1
ATOM 834 C CA . GLU A 1 111 ? -10.957 -10.133 10.314 1.00 95.00 111 GLU A CA 1
ATOM 835 C C . GLU A 1 111 ? -10.240 -9.412 11.466 1.00 95.00 111 GLU A C 1
ATOM 837 O O . GLU A 1 111 ? -10.864 -9.035 12.464 1.00 95.00 111 GLU A O 1
ATOM 842 N N . GLU A 1 112 ? -8.939 -9.186 11.297 1.00 95.88 112 GLU A N 1
ATOM 843 C CA . GLU A 1 112 ? -8.099 -8.414 12.214 1.00 95.88 112 GLU A CA 1
ATOM 844 C C . GLU A 1 112 ? -7.558 -7.181 11.484 1.00 95.88 112 GLU A C 1
ATOM 846 O O . GLU A 1 112 ? -6.933 -7.304 10.427 1.00 95.88 112 GLU A O 1
ATOM 851 N N . TYR A 1 113 ? -7.789 -5.994 12.044 1.00 97.88 113 TYR A N 1
ATOM 852 C CA . TYR A 1 113 ? -7.300 -4.739 11.482 1.00 97.88 113 TYR A CA 1
ATOM 853 C C . TYR A 1 113 ? -6.261 -4.098 12.402 1.00 97.88 113 TYR A C 1
ATOM 855 O O . TYR A 1 113 ? -6.445 -4.032 13.616 1.00 97.88 113 TYR A O 1
ATOM 863 N N . GLY A 1 114 ? -5.199 -3.566 11.800 1.00 96.50 114 GLY A N 1
ATOM 864 C CA . GLY A 1 114 ? -4.160 -2.797 12.477 1.00 96.50 114 GLY A CA 1
ATOM 865 C C . GLY A 1 114 ? -4.440 -1.297 12.431 1.00 96.50 114 GLY A C 1
ATOM 866 O O . GLY A 1 114 ? -4.685 -0.740 11.356 1.00 96.50 114 GLY A O 1
ATOM 867 N N . GLY A 1 115 ? -4.391 -0.646 13.588 1.00 93.00 115 GLY A N 1
ATOM 868 C CA . GLY A 1 115 ? -4.546 0.795 13.746 1.00 93.00 115 GLY A CA 1
ATOM 869 C C . GLY A 1 115 ? -3.370 1.572 13.165 1.00 93.00 115 GLY A C 1
ATOM 870 O O . GLY A 1 115 ? -2.223 1.124 13.174 1.00 93.00 115 GLY A O 1
ATOM 871 N N . THR A 1 116 ? -3.667 2.761 12.654 1.00 90.38 116 THR A N 1
ATOM 872 C CA . THR A 1 116 ? -2.676 3.695 12.115 1.00 90.38 116 THR A CA 1
ATOM 873 C C . THR A 1 116 ? -2.843 5.066 12.762 1.00 90.38 116 THR A C 1
ATOM 875 O O . THR A 1 116 ? -3.899 5.379 13.316 1.00 90.38 116 THR A O 1
ATOM 878 N N . ALA A 1 117 ? -1.831 5.925 12.646 1.00 88.88 117 ALA A N 1
ATOM 879 C CA . ALA A 1 117 ? -1.948 7.328 13.045 1.00 88.88 117 ALA A CA 1
ATOM 880 C C . ALA A 1 117 ? -2.799 8.168 12.065 1.00 88.88 117 ALA A C 1
ATOM 882 O O . ALA A 1 117 ? -3.065 9.341 12.329 1.00 88.88 117 ALA A O 1
ATOM 883 N N . ALA A 1 118 ? -3.222 7.599 10.928 1.00 91.62 118 ALA A N 1
ATOM 884 C CA . ALA A 1 118 ? -3.960 8.330 9.910 1.00 91.62 118 ALA A CA 1
ATOM 885 C C . ALA A 1 118 ? -5.388 8.635 10.358 1.00 91.62 118 ALA A C 1
ATOM 887 O O . ALA A 1 118 ? -6.112 7.764 10.853 1.00 91.62 118 ALA A O 1
ATOM 888 N N . ARG A 1 119 ? -5.786 9.888 10.136 1.00 91.56 119 ARG A N 1
ATOM 889 C CA . ARG A 1 119 ? -7.116 10.408 10.437 1.00 91.56 119 ARG A CA 1
ATOM 890 C C . ARG A 1 119 ? -7.871 10.691 9.148 1.00 91.56 119 ARG A C 1
ATOM 892 O O . ARG A 1 119 ? -7.276 11.117 8.160 1.00 91.56 119 ARG A O 1
ATOM 899 N N . LEU A 1 120 ? -9.178 10.477 9.188 1.00 91.38 120 LEU A N 1
ATOM 900 C CA . LEU A 1 120 ? -10.089 10.819 8.105 1.00 91.38 120 LEU A CA 1
ATOM 901 C C . LEU A 1 120 ? -10.770 12.157 8.377 1.00 91.38 120 LEU A C 1
ATOM 903 O O . LEU A 1 120 ? -11.185 12.448 9.500 1.00 91.38 120 LEU A O 1
ATOM 907 N N . GLU A 1 121 ? -10.924 12.936 7.317 1.00 88.00 121 GLU A N 1
ATOM 908 C CA . GLU A 1 121 ? -11.684 14.180 7.309 1.00 88.00 121 GLU A CA 1
ATOM 909 C C . GLU A 1 121 ? -13.198 13.918 7.282 1.00 88.00 121 GLU A C 1
ATOM 911 O O . GLU A 1 121 ? -13.683 12.826 6.950 1.00 88.00 121 GLU A O 1
ATOM 916 N N . GLU A 1 122 ? -13.975 14.956 7.595 1.00 78.75 122 GLU A N 1
ATOM 917 C CA . GLU A 1 122 ? -15.431 14.898 7.503 1.00 78.75 122 GLU A CA 1
ATOM 918 C C . GLU A 1 122 ? -15.882 14.516 6.079 1.00 78.75 122 GLU A C 1
ATOM 920 O O . GLU A 1 122 ? -15.387 15.018 5.072 1.00 78.75 122 GLU A O 1
ATOM 925 N N . GLY A 1 123 ? -16.838 13.589 5.981 1.00 85.69 123 GLY A N 1
ATOM 926 C CA . GLY A 1 123 ? -17.373 13.113 4.702 1.00 85.69 123 GLY A CA 1
ATOM 927 C C . GLY A 1 123 ? -16.583 11.976 4.042 1.00 85.69 123 GLY A C 1
ATOM 928 O O . GLY A 1 123 ? -17.102 11.360 3.105 1.00 85.69 123 GLY A O 1
ATOM 929 N N . GLN A 1 124 ? -15.397 11.619 4.545 1.00 93.00 124 GLN A N 1
ATOM 930 C CA . GLN A 1 124 ? -14.633 10.456 4.068 1.00 93.00 124 GLN A CA 1
ATOM 931 C C . GLN A 1 124 ? -15.145 9.118 4.624 1.00 93.00 124 GLN A C 1
ATOM 933 O O . GLN A 1 124 ? -14.732 8.058 4.156 1.00 93.00 124 GLN A O 1
ATOM 938 N N . THR A 1 125 ? -16.083 9.141 5.570 1.00 93.44 125 THR A N 1
ATOM 939 C CA . THR A 1 125 ? -16.779 7.949 6.070 1.00 93.44 125 THR A CA 1
ATOM 940 C C . THR A 1 125 ? -18.162 7.783 5.433 1.00 93.44 125 THR A C 1
ATOM 942 O O . THR A 1 125 ? -18.763 8.737 4.928 1.00 93.44 125 THR A O 1
ATOM 945 N N . ASP A 1 126 ? -18.661 6.54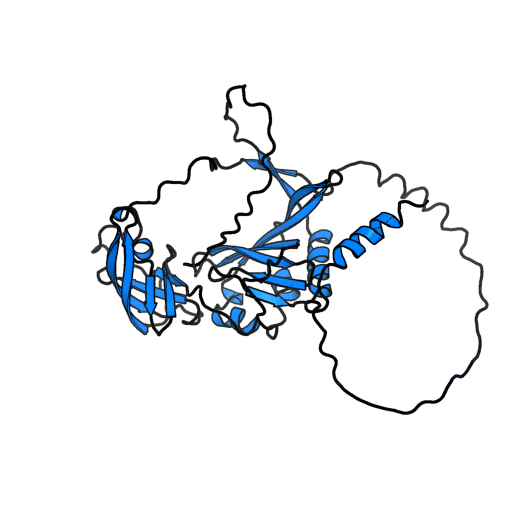4 5.420 1.00 89.75 126 ASP A N 1
ATOM 946 C CA . ASP A 1 126 ? -19.944 6.163 4.812 1.00 89.75 126 ASP A CA 1
ATOM 947 C C . ASP A 1 126 ? -20.771 5.251 5.735 1.00 89.75 126 ASP A C 1
ATOM 949 O O . ASP A 1 126 ? -21.049 4.089 5.444 1.00 89.75 126 ASP A O 1
ATOM 953 N N . GLY A 1 127 ? -21.152 5.786 6.894 1.00 89.69 127 GLY A N 1
ATOM 954 C CA . GLY A 1 127 ? -22.072 5.126 7.820 1.00 89.69 127 GLY A CA 1
ATOM 955 C C . GLY A 1 127 ? -21.426 4.149 8.809 1.00 89.69 127 GLY A C 1
ATOM 956 O O . GLY A 1 127 ? -20.322 3.634 8.615 1.00 89.69 127 GLY A O 1
ATOM 957 N N . LEU A 1 128 ? -22.152 3.925 9.907 1.00 94.75 128 LEU A N 1
ATOM 958 C CA . LEU A 1 128 ? -21.775 3.040 11.007 1.00 94.75 128 LEU A CA 1
ATOM 959 C C . LEU A 1 128 ? -22.021 1.573 10.625 1.00 94.75 128 LEU A C 1
ATOM 961 O O . LEU A 1 128 ? -23.123 1.211 10.212 1.00 94.75 128 LEU A O 1
ATOM 965 N N . LEU A 1 129 ? -21.007 0.729 10.808 1.00 96.69 129 LEU A N 1
ATOM 966 C CA . LEU A 1 129 ? -21.082 -0.726 10.653 1.00 96.69 129 LEU A CA 1
ATOM 967 C C . LEU A 1 129 ? -21.474 -1.416 11.965 1.00 96.69 129 LEU A C 1
ATOM 969 O O . LEU A 1 129 ? -22.225 -2.390 11.956 1.00 96.69 129 LEU A O 1
ATOM 973 N N . GLY A 1 130 ? -20.980 -0.916 13.098 1.00 95.50 130 GLY A N 1
ATOM 974 C CA . GLY A 1 130 ? -21.276 -1.449 14.426 1.00 95.50 130 GLY A CA 1
ATOM 975 C C . GLY A 1 130 ? -20.314 -0.919 15.483 1.00 95.50 130 GLY A C 1
ATOM 976 O O . GLY A 1 130 ? -19.656 0.091 15.263 1.00 95.50 130 GLY A O 1
ATOM 977 N N . SER A 1 131 ? -20.221 -1.605 16.617 1.00 95.44 131 SER A N 1
ATOM 978 C CA . SER A 1 131 ? -19.232 -1.330 17.663 1.00 95.44 131 SER A CA 1
ATOM 979 C C . SER A 1 131 ? -18.313 -2.530 17.875 1.00 95.44 131 SER A C 1
ATOM 981 O O . SER A 1 131 ? -18.683 -3.670 17.574 1.00 95.44 131 SER A O 1
ATOM 983 N N . ALA A 1 132 ? -17.107 -2.267 18.370 1.00 96.44 132 ALA A N 1
ATOM 984 C CA . ALA A 1 132 ? -16.100 -3.274 18.660 1.00 96.44 132 ALA A CA 1
ATOM 985 C C . ALA A 1 132 ? -15.269 -2.886 19.886 1.00 96.44 132 ALA A C 1
ATOM 987 O O . ALA A 1 132 ? -15.122 -1.706 20.209 1.00 96.44 132 ALA A O 1
ATOM 988 N N . VAL A 1 133 ? -14.698 -3.907 20.526 1.00 96.94 133 VAL A N 1
ATOM 989 C CA . VAL A 1 133 ? -13.681 -3.737 21.564 1.00 96.94 133 VAL A CA 1
ATOM 990 C C . VAL A 1 133 ? -12.320 -3.817 20.892 1.00 96.94 133 VAL A C 1
ATOM 992 O O . VAL A 1 133 ? -11.974 -4.855 20.329 1.00 96.94 133 VAL A O 1
ATOM 995 N N . LEU A 1 134 ? -11.569 -2.726 20.958 1.00 96.56 134 LEU A N 1
ATOM 996 C CA . LEU A 1 134 ? -10.190 -2.643 20.504 1.00 96.56 134 LEU A CA 1
ATOM 997 C C . LEU A 1 134 ? -9.246 -2.993 21.644 1.00 96.56 134 LEU A C 1
ATOM 999 O O . LEU A 1 134 ? -9.593 -2.829 22.818 1.00 96.56 134 LEU A O 1
ATOM 1003 N N . SER A 1 135 ? -8.042 -3.432 21.303 1.00 96.69 135 SER A N 1
ATOM 1004 C CA . SER A 1 135 ? -7.006 -3.732 22.282 1.00 96.69 135 SER A CA 1
ATOM 1005 C C . SER A 1 135 ? -5.635 -3.226 21.852 1.00 96.69 135 SER A C 1
ATOM 1007 O O . SER A 1 135 ? -5.378 -2.929 20.684 1.00 96.69 135 SER A O 1
ATOM 1009 N N . GLY A 1 136 ? -4.739 -3.127 22.824 1.00 95.38 136 GLY A N 1
ATOM 1010 C CA . GLY A 1 136 ? -3.319 -2.958 22.571 1.00 95.38 136 GLY A CA 1
ATOM 1011 C C . GLY A 1 136 ? -2.487 -3.270 23.802 1.00 95.38 136 GLY A C 1
ATOM 1012 O O . GLY A 1 136 ? -3.002 -3.347 24.919 1.00 95.38 136 GLY A O 1
ATOM 1013 N N . GLN A 1 137 ? -1.202 -3.513 23.567 1.00 94.00 137 GLN A N 1
ATOM 1014 C CA . GLN A 1 137 ? -0.263 -3.979 24.580 1.00 94.00 137 GLN A CA 1
ATOM 1015 C C . GLN A 1 137 ? 0.703 -2.860 24.970 1.00 94.00 137 GLN A C 1
ATOM 1017 O O . GLN A 1 137 ? 1.370 -2.266 24.113 1.00 94.00 137 GLN A O 1
ATOM 1022 N N . ASP A 1 138 ? 0.821 -2.612 26.271 1.00 93.50 138 ASP A N 1
ATOM 1023 C CA . ASP A 1 138 ? 1.923 -1.839 26.823 1.00 93.50 138 ASP A CA 1
ATOM 1024 C C . ASP A 1 138 ? 3.158 -2.740 26.946 1.00 93.50 138 ASP A C 1
ATOM 1026 O O . ASP A 1 138 ? 3.253 -3.607 27.809 1.00 93.50 138 ASP A O 1
ATOM 1030 N N . TYR A 1 139 ? 4.143 -2.515 26.079 1.00 88.31 139 TYR A N 1
ATOM 1031 C CA . TYR A 1 139 ? 5.375 -3.305 26.045 1.00 88.31 139 TYR A CA 1
ATOM 1032 C C . TYR A 1 139 ? 6.272 -3.130 27.283 1.00 88.31 139 TYR A C 1
ATOM 1034 O O . TYR A 1 139 ? 7.210 -3.908 27.462 1.00 88.31 139 TYR A O 1
ATOM 1042 N N . TYR A 1 140 ? 6.033 -2.117 28.122 1.00 90.19 140 TYR A N 1
ATOM 1043 C CA . TYR A 1 140 ? 6.807 -1.886 29.344 1.00 90.19 140 TYR A CA 1
ATOM 1044 C C . TYR A 1 140 ? 6.241 -2.621 30.556 1.00 90.19 140 TYR A C 1
ATOM 1046 O O . TYR A 1 140 ? 7.009 -3.028 31.431 1.00 90.19 140 TYR A O 1
ATOM 1054 N N . THR A 1 141 ? 4.920 -2.775 30.620 1.00 92.69 141 THR A N 1
ATOM 1055 C CA . THR A 1 141 ? 4.220 -3.438 31.730 1.00 92.69 141 THR A CA 1
ATOM 1056 C C . THR A 1 141 ? 3.683 -4.823 31.374 1.00 92.69 141 THR A C 1
ATOM 1058 O O . THR A 1 141 ? 3.355 -5.584 32.282 1.00 92.69 141 THR A O 1
ATOM 1061 N N . ASP A 1 142 ? 3.653 -5.168 30.083 1.00 90.69 142 ASP A N 1
ATOM 1062 C CA . ASP A 1 142 ? 3.014 -6.363 29.516 1.00 90.69 142 ASP A CA 1
ATOM 1063 C C . ASP A 1 142 ? 1.487 -6.405 29.742 1.00 90.69 142 ASP A C 1
ATOM 1065 O O . ASP A 1 142 ? 0.852 -7.456 29.643 1.00 90.69 142 ASP A O 1
ATOM 1069 N N . GLU A 1 143 ? 0.878 -5.256 30.058 1.00 95.00 143 GLU A N 1
ATOM 1070 C CA . GLU A 1 143 ? -0.565 -5.120 30.244 1.00 95.00 143 GLU A CA 1
ATOM 1071 C C . GLU A 1 143 ? -1.285 -4.980 28.893 1.00 95.00 143 GLU A C 1
ATOM 1073 O O . GLU A 1 143 ? -0.809 -4.316 27.969 1.00 95.00 143 GLU A O 1
ATOM 1078 N N . ILE A 1 144 ? -2.454 -5.619 28.778 1.00 95.94 144 ILE A N 1
ATOM 1079 C CA . ILE A 1 144 ? -3.360 -5.455 27.637 1.00 95.94 144 ILE A CA 1
ATOM 1080 C C . ILE A 1 144 ? -4.478 -4.508 28.057 1.00 95.94 144 ILE A C 1
ATOM 1082 O O . ILE A 1 144 ? -5.296 -4.845 28.916 1.00 95.94 144 ILE A O 1
ATOM 1086 N N . HIS A 1 145 ? -4.544 -3.357 27.402 1.00 95.31 145 HIS A N 1
ATOM 1087 C CA . HIS A 1 145 ? -5.609 -2.383 27.588 1.00 95.31 145 HIS A CA 1
ATOM 1088 C C . HIS A 1 145 ? -6.678 -2.547 26.507 1.00 95.31 145 HIS A C 1
ATOM 1090 O O . HIS A 1 145 ? -6.405 -3.035 25.407 1.00 95.31 145 HIS A O 1
ATOM 1096 N N . THR A 1 146 ? -7.907 -2.128 26.815 1.00 96.06 146 THR A N 1
ATOM 1097 C CA . THR A 1 146 ? -9.040 -2.213 25.886 1.00 96.06 146 THR A CA 1
ATOM 1098 C C . THR A 1 146 ? -9.836 -0.919 25.844 1.00 96.06 146 THR A C 1
ATOM 1100 O O . THR A 1 146 ? -10.061 -0.317 26.893 1.00 96.06 146 THR A O 1
ATOM 1103 N N . ALA A 1 147 ? -10.350 -0.565 24.669 1.00 94.06 147 ALA A N 1
ATOM 1104 C CA . ALA A 1 147 ? -11.261 0.560 24.474 1.00 94.06 147 ALA A CA 1
ATOM 1105 C C . ALA A 1 147 ? -12.469 0.154 23.624 1.00 94.06 147 ALA A C 1
ATOM 1107 O O . ALA A 1 147 ? -12.399 -0.782 22.827 1.00 94.06 147 ALA A O 1
ATOM 1108 N N . GLN A 1 148 ? -13.585 0.860 23.795 1.00 94.88 148 GLN A N 1
ATOM 1109 C CA . GLN A 1 148 ? -14.755 0.721 22.930 1.00 94.88 148 GLN A CA 1
ATOM 1110 C C . GLN A 1 148 ? -14.667 1.717 21.775 1.00 94.88 148 GLN A C 1
ATOM 1112 O O . GLN A 1 148 ? -14.279 2.873 21.963 1.00 94.88 148 GLN A O 1
ATOM 1117 N N . GLY A 1 149 ? -15.066 1.280 20.585 1.00 93.94 149 GLY A N 1
ATOM 1118 C CA . GLY A 1 149 ? -15.130 2.143 19.415 1.00 93.94 149 GLY A CA 1
ATOM 1119 C C . GLY A 1 149 ? -16.269 1.772 18.475 1.00 93.94 149 GLY A C 1
ATOM 1120 O O . GLY A 1 149 ? -16.625 0.602 18.310 1.00 93.94 149 GLY A O 1
ATOM 1121 N N . GLY A 1 150 ? -16.837 2.788 17.832 1.00 95.12 150 GLY A N 1
ATOM 1122 C CA . GLY A 1 150 ? -17.711 2.619 16.680 1.00 95.12 150 GLY A CA 1
ATOM 1123 C C . GLY A 1 150 ? -16.878 2.368 15.425 1.00 95.12 150 GLY A C 1
ATOM 1124 O O . GLY A 1 150 ? -15.931 3.102 15.154 1.00 95.12 150 GLY A O 1
ATOM 1125 N N . VAL A 1 151 ? -17.248 1.353 14.650 1.00 97.44 151 VAL A N 1
ATOM 1126 C CA . VAL A 1 151 ? -16.610 0.975 13.385 1.00 97.44 151 VAL A CA 1
ATOM 1127 C C . VAL A 1 151 ? -17.450 1.502 12.226 1.00 97.44 151 VAL A C 1
ATOM 1129 O O . VAL A 1 151 ? -18.658 1.271 12.170 1.00 97.44 151 VAL A O 1
ATOM 1132 N N . TYR A 1 152 ? -16.818 2.189 11.282 1.00 97.00 152 TYR A N 1
ATOM 1133 C CA . TYR A 1 152 ? -17.450 2.897 10.172 1.00 97.00 152 TYR A CA 1
ATOM 1134 C C . TYR A 1 152 ? -16.842 2.473 8.835 1.00 97.00 152 TYR A C 1
ATOM 1136 O O . TYR A 1 152 ? -15.678 2.069 8.753 1.00 97.00 152 TYR A O 1
ATOM 1144 N N . ARG A 1 153 ? -17.622 2.599 7.758 1.00 97.31 153 ARG A N 1
ATOM 1145 C CA . ARG A 1 153 ? -17.097 2.435 6.396 1.00 97.31 153 ARG A CA 1
ATOM 1146 C C . ARG A 1 153 ? -16.241 3.637 6.022 1.00 97.31 153 ARG A C 1
ATOM 1148 O O . ARG A 1 153 ? -16.596 4.768 6.347 1.00 97.31 153 ARG A O 1
ATOM 1155 N N . ILE A 1 154 ? -15.188 3.391 5.251 1.00 97.25 154 ILE A N 1
ATOM 1156 C CA . ILE A 1 154 ? -14.459 4.436 4.530 1.00 97.25 154 ILE A CA 1
ATOM 1157 C C . ILE A 1 154 ? -15.069 4.542 3.130 1.00 97.25 154 ILE A C 1
ATOM 1159 O O . ILE A 1 154 ? -15.289 3.535 2.451 1.00 97.25 154 ILE A O 1
ATOM 1163 N N . ARG A 1 155 ? -15.386 5.758 2.692 1.00 95.69 155 ARG A N 1
ATOM 1164 C CA . ARG A 1 155 ? -16.005 6.011 1.390 1.00 95.69 155 ARG A CA 1
ATOM 1165 C C . ARG A 1 155 ? -15.080 5.533 0.272 1.00 95.69 155 ARG A C 1
ATOM 1167 O O . ARG A 1 155 ? -13.929 5.942 0.192 1.00 95.69 155 ARG A O 1
ATOM 1174 N N . GLY A 1 156 ? -15.612 4.691 -0.610 1.00 95.25 156 GLY A N 1
ATOM 1175 C CA . GLY A 1 156 ? -14.869 4.150 -1.749 1.00 95.25 156 GLY A CA 1
ATOM 1176 C C . GLY A 1 156 ? -13.910 3.008 -1.407 1.00 95.25 156 GLY A C 1
ATOM 1177 O O . GLY A 1 156 ? -13.330 2.450 -2.324 1.00 95.25 156 GLY A O 1
ATOM 1178 N N . ILE A 1 157 ? -13.770 2.615 -0.138 1.00 97.44 157 ILE A N 1
ATOM 1179 C CA . ILE A 1 157 ? -12.899 1.504 0.260 1.00 97.44 157 ILE A CA 1
ATOM 1180 C C . ILE A 1 157 ? -13.751 0.322 0.725 1.00 97.44 157 ILE A C 1
ATOM 1182 O O . ILE A 1 157 ? -14.707 0.469 1.494 1.00 97.44 157 ILE A O 1
ATOM 1186 N N . ALA A 1 158 ? -13.420 -0.872 0.245 1.00 97.56 158 ALA A N 1
ATOM 1187 C CA . ALA A 1 158 ? -14.029 -2.108 0.695 1.00 97.56 158 ALA A CA 1
ATOM 1188 C C . ALA A 1 158 ? -13.655 -2.369 2.158 1.00 97.56 158 ALA A C 1
ATOM 1190 O O . ALA A 1 158 ? -12.498 -2.247 2.558 1.00 97.56 158 ALA A O 1
ATOM 1191 N N . THR A 1 159 ? -14.630 -2.806 2.954 1.00 97.19 159 THR A N 1
ATOM 1192 C CA . THR A 1 159 ? -14.407 -3.099 4.378 1.00 97.19 159 THR A CA 1
ATOM 1193 C C . THR A 1 159 ? -13.397 -4.217 4.582 1.00 97.19 159 THR A C 1
ATOM 1195 O O . THR A 1 159 ? -12.691 -4.193 5.571 1.00 97.19 159 THR A O 1
ATOM 1198 N N . ALA A 1 160 ? -13.268 -5.145 3.628 1.00 97.12 160 ALA A N 1
ATOM 1199 C CA . ALA A 1 160 ? -12.232 -6.176 3.657 1.00 97.12 160 ALA A CA 1
ATOM 1200 C C . ALA A 1 160 ? -10.801 -5.606 3.614 1.00 97.12 160 ALA A C 1
ATOM 1202 O O . ALA A 1 160 ? -9.871 -6.305 4.002 1.00 97.12 160 ALA A O 1
ATOM 1203 N N . CYS A 1 161 ? -10.616 -4.365 3.151 1.00 97.50 161 CYS A N 1
ATOM 1204 C CA . CYS A 1 161 ? -9.320 -3.701 3.056 1.00 97.50 161 CYS A CA 1
ATOM 1205 C C . CYS A 1 161 ? -9.038 -2.777 4.242 1.00 97.50 161 CYS A C 1
ATOM 1207 O O . CYS A 1 161 ? -7.939 -2.802 4.791 1.00 97.50 161 CYS A O 1
ATOM 1209 N N . ALA A 1 162 ? -9.999 -1.929 4.610 1.00 97.75 162 ALA A N 1
ATOM 1210 C CA . ALA A 1 162 ? -9.845 -0.983 5.708 1.00 97.75 162 ALA A CA 1
ATOM 1211 C C . ALA A 1 162 ? -11.199 -0.504 6.244 1.00 97.75 162 ALA A C 1
ATOM 1213 O O . ALA A 1 162 ? -12.205 -0.468 5.530 1.00 97.75 162 ALA A O 1
ATOM 1214 N N . VAL A 1 163 ? -11.196 -0.085 7.505 1.00 97.81 163 VAL A N 1
ATOM 1215 C CA . VAL A 1 163 ? -12.334 0.518 8.204 1.00 97.81 163 VAL A CA 1
ATOM 1216 C C . VAL A 1 163 ? -11.878 1.744 8.986 1.00 97.81 163 VAL A C 1
ATOM 1218 O O . VAL A 1 163 ? -10.687 1.944 9.222 1.00 97.81 163 VAL A O 1
ATOM 1221 N N . ALA A 1 164 ? -12.835 2.574 9.383 1.00 97.25 164 ALA A N 1
ATOM 1222 C CA . ALA A 1 164 ? -12.593 3.703 10.265 1.00 97.25 164 ALA A CA 1
ATOM 1223 C C . ALA A 1 164 ? -13.110 3.403 11.672 1.00 97.25 164 ALA A C 1
ATOM 1225 O O . ALA A 1 164 ? -14.164 2.786 11.822 1.00 97.25 164 ALA A O 1
ATOM 1226 N N . VAL A 1 165 ? -12.410 3.880 12.695 1.00 95.75 165 VAL A N 1
ATOM 1227 C CA . VAL A 1 165 ? -12.824 3.756 14.094 1.00 95.75 165 VAL A CA 1
ATOM 1228 C C . VAL A 1 165 ? -12.953 5.133 14.711 1.00 95.75 165 VAL A C 1
ATOM 1230 O O . VAL A 1 165 ? -12.065 5.967 14.565 1.00 95.75 165 VAL A O 1
ATOM 1233 N N . ARG A 1 166 ? -14.050 5.347 15.429 1.00 92.81 166 ARG A N 1
ATOM 1234 C CA . ARG A 1 166 ? -14.219 6.478 16.338 1.00 92.81 166 ARG A CA 1
ATOM 1235 C C . ARG A 1 166 ? -14.367 5.938 17.751 1.00 92.81 166 ARG A C 1
ATOM 1237 O O . ARG A 1 166 ? -15.251 5.114 17.990 1.00 92.81 166 ARG A O 1
ATOM 1244 N N . PHE A 1 167 ? -13.506 6.373 18.660 1.00 91.12 167 PHE A N 1
ATOM 1245 C CA . PHE A 1 167 ? -13.505 5.895 20.040 1.00 91.12 167 PHE A CA 1
ATOM 1246 C C . PHE A 1 167 ? -14.670 6.490 20.841 1.00 91.12 167 PHE A C 1
ATOM 1248 O O . PHE A 1 167 ? -15.119 7.607 20.579 1.00 91.12 167 PHE A O 1
ATOM 1255 N N . GLU A 1 168 ? -15.199 5.734 21.805 1.00 86.12 168 GLU A N 1
ATOM 1256 C CA . GLU A 1 168 ? -16.189 6.270 22.747 1.00 86.12 168 GLU A CA 1
ATOM 1257 C C . GLU A 1 168 ? -15.542 7.333 23.647 1.00 86.12 168 GLU A C 1
ATOM 1259 O O . GLU A 1 168 ? -14.441 7.126 24.149 1.00 86.12 168 GLU A O 1
ATOM 1264 N N . GLY A 1 169 ? -16.217 8.466 23.863 1.00 72.69 169 GLY A N 1
ATOM 1265 C CA . GLY A 1 169 ? -15.662 9.594 24.628 1.00 72.69 169 GLY A CA 1
ATOM 1266 C C . GLY A 1 169 ? -14.698 10.484 23.834 1.00 72.69 169 GLY A C 1
ATOM 1267 O O . GLY A 1 169 ? -14.202 11.465 24.367 1.00 72.69 169 GLY A O 1
ATOM 1268 N N . ASP A 1 170 ? -14.474 10.188 22.551 1.00 68.12 170 ASP A N 1
ATOM 1269 C CA . ASP A 1 170 ? -13.734 11.043 21.613 1.00 68.12 170 ASP A CA 1
ATOM 1270 C C . ASP A 1 170 ? -14.668 12.090 20.958 1.00 68.12 170 ASP A C 1
ATOM 1272 O O . ASP A 1 170 ? -14.669 12.328 19.746 1.00 68.12 170 ASP A O 1
ATOM 1276 N N . GLU A 1 171 ? -15.578 12.658 21.754 1.00 58.50 171 GLU A N 1
ATOM 1277 C CA . GLU A 1 171 ? -16.333 13.863 21.402 1.00 58.50 171 GLU A CA 1
ATOM 1278 C C . GLU A 1 171 ? -15.517 15.070 21.886 1.00 58.50 171 GLU A C 1
ATOM 1280 O O . GLU A 1 171 ? -15.042 15.056 23.017 1.00 58.50 171 GLU A O 1
ATOM 1285 N N . GLU A 1 172 ? -15.296 16.053 21.000 1.00 53.75 172 GLU A N 1
ATOM 1286 C CA . GLU A 1 172 ? -14.557 17.316 21.208 1.00 53.75 172 GLU A CA 1
ATOM 1287 C C . GLU A 1 172 ? -14.022 17.552 22.641 1.00 53.75 172 GLU A C 1
ATOM 1289 O O . GLU A 1 172 ? -14.652 18.220 23.462 1.00 53.75 172 GLU A O 1
ATOM 1294 N N . GLY A 1 173 ? -12.822 17.029 22.926 1.00 48.78 173 GLY A N 1
ATOM 1295 C CA . GLY A 1 173 ? -12.044 17.382 24.117 1.00 48.78 173 GLY A CA 1
ATOM 1296 C C . GLY A 1 173 ? -12.378 16.650 25.424 1.00 48.78 173 GLY A C 1
ATOM 1297 O O . GLY A 1 173 ? -11.919 17.101 26.474 1.00 48.78 173 GLY A O 1
ATOM 1298 N N . GLU A 1 174 ? -13.137 15.549 25.408 1.00 45.84 174 GLU A N 1
ATOM 1299 C CA . GLU A 1 174 ? -13.394 14.759 26.628 1.00 45.84 174 GLU A CA 1
ATOM 1300 C C . GLU A 1 174 ? -12.286 13.744 26.972 1.00 45.84 174 GLU A C 1
ATOM 1302 O O . GLU A 1 174 ? -12.149 13.377 28.143 1.00 45.84 174 GLU A O 1
ATOM 1307 N N . MET A 1 175 ? -11.455 13.333 26.005 1.00 53.59 175 MET A N 1
ATOM 1308 C CA . MET A 1 175 ? -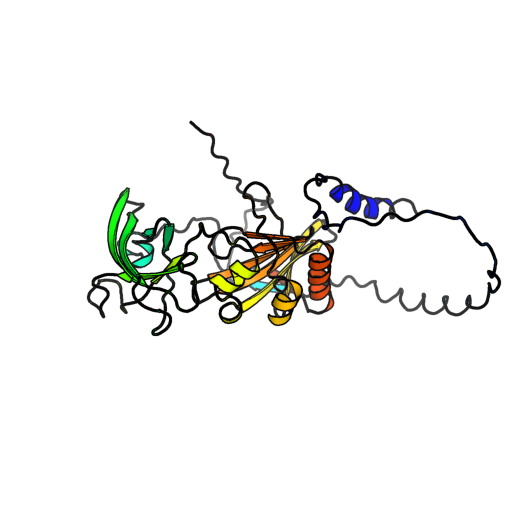10.342 12.405 26.238 1.00 53.59 175 MET A CA 1
ATOM 1309 C C . MET A 1 175 ? -8.982 13.129 26.277 1.00 53.59 175 MET A C 1
ATOM 1311 O O . MET A 1 175 ? -8.652 13.960 25.430 1.00 53.59 175 MET A O 1
ATOM 1315 N N . GLU A 1 176 ? -8.181 12.840 27.305 1.00 48.19 176 GLU A N 1
ATOM 1316 C CA . GLU A 1 176 ? -6.846 13.421 27.482 1.00 48.19 176 GLU A CA 1
ATOM 1317 C C . GLU A 1 176 ? -5.914 12.916 26.360 1.00 48.19 176 GLU A C 1
ATOM 1319 O O . GLU A 1 176 ? -5.715 11.714 26.217 1.00 48.19 176 GLU A O 1
ATOM 1324 N N . GLY A 1 177 ? -5.381 13.824 25.529 1.00 52.25 177 GLY A N 1
ATOM 1325 C CA . GLY A 1 177 ? -4.508 13.487 24.388 1.00 52.25 177 GLY A CA 1
ATOM 1326 C C . GLY A 1 177 ? -5.171 13.510 23.000 1.00 52.25 177 GLY A C 1
ATOM 1327 O O . GLY A 1 177 ? -4.484 13.328 21.992 1.00 52.25 177 GLY A O 1
ATOM 1328 N N . THR A 1 178 ? -6.473 13.790 22.905 1.00 51.38 178 THR A N 1
ATOM 1329 C CA . THR A 1 178 ? -7.188 13.979 21.631 1.00 51.38 178 THR A CA 1
ATOM 1330 C C . THR A 1 178 ? -7.594 15.444 21.480 1.00 51.38 178 THR A C 1
ATOM 1332 O O . THR A 1 178 ? -8.617 15.872 22.006 1.00 51.38 178 THR A O 1
ATOM 1335 N N . GLU A 1 179 ? -6.774 16.241 20.782 1.00 51.34 179 GLU A N 1
ATOM 1336 C CA . GLU A 1 179 ? -7.086 17.664 20.541 1.00 51.34 179 GLU A CA 1
ATOM 1337 C C . GLU A 1 179 ? -8.299 17.862 19.616 1.00 51.34 179 GLU A C 1
ATOM 1339 O O . GLU A 1 179 ? -8.946 18.896 19.696 1.00 51.34 179 GLU A O 1
ATOM 1344 N N . ASP A 1 180 ? -8.659 16.844 18.830 1.00 52.84 180 ASP A N 1
ATOM 1345 C CA . ASP A 1 180 ? -9.867 16.802 18.010 1.00 52.84 180 ASP A CA 1
ATOM 1346 C C . ASP A 1 180 ? -10.364 15.355 17.938 1.00 52.84 180 ASP A C 1
ATOM 1348 O O . ASP A 1 180 ? -9.582 14.459 17.584 1.00 52.84 180 ASP A O 1
ATOM 1352 N N . GLY A 1 181 ? -11.644 15.148 18.260 1.00 64.38 181 GLY A N 1
ATOM 1353 C CA . GLY A 1 181 ? -12.317 13.864 18.089 1.00 64.38 181 GLY A CA 1
ATOM 1354 C C . GLY A 1 181 ? -12.340 13.447 16.623 1.00 64.38 181 GLY A C 1
ATOM 1355 O O . GLY A 1 181 ? -12.540 14.289 15.743 1.00 64.38 181 GLY A O 1
ATOM 1356 N N . GLY A 1 182 ? -12.099 12.170 16.321 1.00 83.06 182 GLY A N 1
ATOM 1357 C CA . GLY A 1 182 ? -11.779 11.780 14.948 1.00 83.06 182 GLY A CA 1
ATOM 1358 C C . GLY A 1 182 ? -12.110 10.350 14.545 1.00 83.06 182 GLY A C 1
ATOM 1359 O O . GLY A 1 182 ? -12.424 9.475 15.348 1.00 83.06 182 GLY A O 1
ATOM 1360 N N . TYR A 1 183 ? -12.034 10.124 13.233 1.00 92.31 183 TYR A N 1
ATOM 1361 C CA . TYR A 1 183 ? -12.088 8.798 12.631 1.00 92.31 183 TYR A CA 1
ATOM 1362 C C . TYR A 1 183 ? -10.668 8.355 12.288 1.00 92.31 183 TYR A C 1
ATOM 1364 O O . TYR A 1 183 ? -10.005 8.974 11.457 1.00 92.31 183 TYR A O 1
ATOM 1372 N N . TYR A 1 184 ? -10.213 7.275 12.907 1.00 94.50 184 TYR A N 1
ATOM 1373 C CA . TYR A 1 184 ? -8.886 6.700 12.710 1.00 94.50 184 TYR A CA 1
ATOM 1374 C C . TYR A 1 184 ? -8.944 5.533 11.734 1.00 94.50 184 TYR A C 1
ATOM 1376 O O . TYR A 1 184 ? -9.881 4.734 11.773 1.00 94.50 184 TYR A O 1
ATOM 1384 N N . VAL A 1 185 ? -7.944 5.411 10.865 1.00 96.69 185 VAL A N 1
ATOM 1385 C CA . VAL A 1 185 ? -7.886 4.334 9.871 1.00 96.69 185 VAL A CA 1
ATOM 1386 C C . VAL A 1 185 ? -7.317 3.058 10.483 1.00 96.69 185 VAL A C 1
ATOM 1388 O O . VAL A 1 185 ? -6.236 3.068 11.076 1.00 96.69 185 VAL A O 1
ATOM 1391 N N . TYR A 1 186 ? -8.020 1.952 10.246 1.00 97.75 186 TYR A N 1
ATOM 1392 C CA . TYR A 1 186 ? -7.619 0.592 10.584 1.00 97.75 186 TYR A CA 1
ATOM 1393 C C . TYR A 1 186 ? -7.539 -0.249 9.308 1.00 97.75 186 TYR A C 1
ATOM 1395 O O . TYR A 1 186 ? -8.507 -0.342 8.551 1.00 97.75 186 TYR A O 1
ATOM 1403 N N . ARG A 1 187 ? -6.378 -0.854 9.045 1.00 97.50 187 ARG A N 1
ATOM 1404 C CA . ARG A 1 187 ? -6.070 -1.565 7.792 1.00 97.50 187 ARG A CA 1
ATOM 1405 C C . ARG A 1 187 ? -6.063 -3.071 8.006 1.00 97.50 187 ARG A C 1
ATOM 1407 O O . ARG A 1 187 ? -5.500 -3.551 8.983 1.00 97.50 187 ARG A O 1
ATOM 1414 N N . ASN A 1 188 ? -6.623 -3.820 7.064 1.00 97.50 188 ASN A N 1
ATOM 1415 C CA . ASN A 1 188 ? -6.517 -5.272 7.041 1.00 97.50 188 ASN A CA 1
ATOM 1416 C C . ASN A 1 188 ? -5.281 -5.693 6.236 1.00 97.50 188 ASN A C 1
ATOM 1418 O O . ASN A 1 188 ? -5.318 -5.789 5.006 1.00 97.50 188 ASN A O 1
ATOM 1422 N N . SER A 1 189 ? -4.184 -5.987 6.930 1.00 94.81 189 SER A N 1
ATOM 1423 C CA . SER A 1 189 ? -2.952 -6.466 6.297 1.00 94.81 189 SER A CA 1
ATOM 1424 C C . SER A 1 189 ? -3.093 -7.887 5.725 1.00 94.81 189 SER A C 1
ATOM 1426 O O . SER A 1 189 ? -2.352 -8.284 4.822 1.00 94.81 189 SER A O 1
ATOM 1428 N N . ALA A 1 190 ? -4.062 -8.671 6.208 1.00 93.88 190 ALA A N 1
ATOM 1429 C CA . ALA A 1 190 ? -4.338 -10.017 5.713 1.00 93.88 190 ALA A CA 1
ATOM 1430 C C . ALA A 1 190 ? -5.099 -10.020 4.377 1.00 93.88 190 ALA A C 1
ATOM 1432 O O . ALA A 1 190 ? -5.153 -11.058 3.718 1.00 93.88 190 ALA A O 1
ATOM 1433 N N . TYR A 1 191 ? -5.612 -8.873 3.916 1.00 95.81 191 TYR A N 1
ATOM 1434 C CA . TYR A 1 191 ? -6.334 -8.773 2.649 1.00 95.81 191 TYR A CA 1
ATOM 1435 C C . TYR A 1 191 ? -5.510 -9.307 1.463 1.00 95.81 191 TYR A C 1
ATOM 1437 O O . TYR A 1 191 ? -4.368 -8.888 1.200 1.00 95.81 191 TYR A O 1
ATOM 1445 N N . ARG A 1 192 ? -6.109 -10.233 0.709 1.00 94.31 192 ARG A N 1
ATOM 1446 C CA . ARG A 1 192 ? -5.547 -10.809 -0.516 1.00 94.31 192 ARG A CA 1
ATOM 1447 C C . ARG A 1 192 ? -6.568 -10.671 -1.649 1.00 94.31 192 ARG A C 1
ATOM 1449 O O . ARG A 1 192 ? -7.564 -11.386 -1.631 1.00 94.31 192 ARG A O 1
ATOM 1456 N N . PRO A 1 193 ? -6.336 -9.773 -2.623 1.00 97.06 193 PRO A N 1
ATOM 1457 C CA . PRO A 1 193 ? -7.176 -9.706 -3.811 1.00 97.06 193 PRO A CA 1
ATOM 1458 C C . PRO A 1 193 ? -6.955 -10.963 -4.659 1.00 97.06 193 PRO A C 1
ATOM 1460 O O . PRO A 1 193 ? -5.836 -11.482 -4.700 1.00 97.06 193 PRO A O 1
ATOM 1463 N N . GLU A 1 194 ? -7.984 -11.416 -5.371 1.00 97.56 194 GLU A N 1
ATOM 1464 C CA . GLU A 1 194 ? -7.861 -12.486 -6.368 1.00 97.56 194 GLU A CA 1
ATOM 1465 C C . GLU A 1 194 ? -7.174 -11.975 -7.638 1.00 97.56 194 GLU A C 1
ATOM 1467 O O . GLU A 1 194 ? -6.399 -12.697 -8.262 1.00 97.56 194 GLU A O 1
ATOM 1472 N N . THR A 1 195 ? -7.434 -10.717 -8.006 1.00 98.31 195 THR A N 1
ATOM 1473 C CA . THR A 1 195 ? -6.932 -10.096 -9.237 1.00 98.31 195 THR A CA 1
ATOM 1474 C C . THR A 1 195 ? -6.454 -8.663 -9.022 1.00 98.31 195 THR A C 1
ATOM 1476 O O . THR A 1 195 ? -6.830 -7.999 -8.052 1.00 98.31 195 THR A O 1
ATOM 1479 N N . LEU A 1 196 ? -5.650 -8.151 -9.956 1.00 98.44 196 LEU A N 1
ATOM 1480 C CA . LEU A 1 196 ? -5.208 -6.757 -9.959 1.00 98.44 196 LEU A CA 1
ATOM 1481 C C . LEU A 1 196 ? -6.399 -5.792 -10.034 1.00 98.44 196 LEU A C 1
ATOM 1483 O O . LEU A 1 196 ? -6.441 -4.798 -9.312 1.00 98.44 196 LEU A O 1
ATOM 1487 N N . GLY A 1 197 ? -7.408 -6.117 -10.844 1.00 98.38 197 GLY A N 1
ATOM 1488 C CA . GLY A 1 197 ? -8.634 -5.333 -10.955 1.00 98.38 197 GLY A CA 1
ATOM 1489 C C . GLY A 1 197 ? -9.397 -5.249 -9.639 1.00 98.38 197 GLY A C 1
ATOM 1490 O O . GLY A 1 197 ? -9.870 -4.173 -9.279 1.00 98.38 197 GLY A O 1
ATOM 1491 N N . GLN A 1 198 ? -9.461 -6.352 -8.886 1.00 98.56 198 GLN A N 1
ATOM 1492 C CA . GLN A 1 198 ? -10.071 -6.352 -7.560 1.00 98.56 198 GLN A CA 1
ATOM 1493 C C . GLN A 1 198 ? -9.296 -5.464 -6.581 1.00 98.56 198 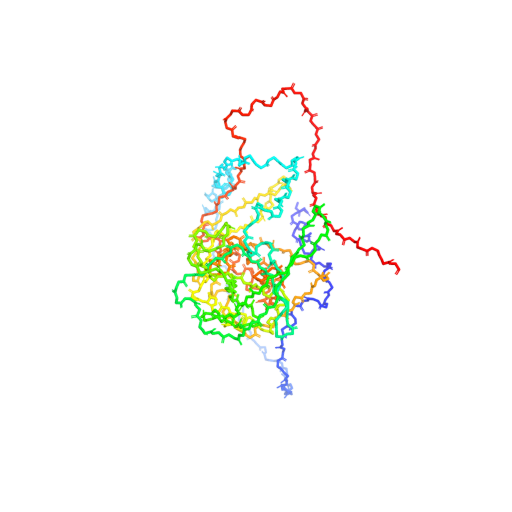GLN A C 1
ATOM 1495 O O . GLN A 1 198 ? -9.910 -4.696 -5.851 1.00 98.56 198 GLN A O 1
ATOM 1500 N N . LEU A 1 199 ? -7.959 -5.507 -6.589 1.00 98.06 199 LEU A N 1
ATOM 1501 C CA . LEU A 1 199 ? -7.146 -4.608 -5.763 1.00 98.06 199 LEU A CA 1
ATOM 1502 C C . LEU A 1 199 ? -7.429 -3.133 -6.083 1.00 98.06 199 LEU A C 1
ATOM 1504 O O . LEU A 1 199 ? -7.631 -2.335 -5.170 1.00 98.06 199 LEU A O 1
ATOM 1508 N N . ILE A 1 200 ? -7.454 -2.784 -7.373 1.00 98.12 200 ILE A N 1
ATOM 1509 C CA . ILE A 1 200 ? -7.709 -1.418 -7.847 1.00 98.12 200 ILE A CA 1
ATOM 1510 C C . ILE A 1 200 ? -9.106 -0.950 -7.439 1.00 98.12 200 ILE A C 1
ATOM 1512 O O . ILE A 1 200 ? -9.256 0.175 -6.964 1.00 98.12 200 ILE A O 1
ATOM 1516 N N . HIS A 1 201 ? -10.114 -1.803 -7.613 1.00 98.38 201 HIS A N 1
ATOM 1517 C CA . HIS A 1 201 ? -11.502 -1.495 -7.289 1.00 98.38 201 HIS A CA 1
ATOM 1518 C C . HIS A 1 201 ? -11.732 -1.372 -5.778 1.00 98.38 201 HIS A C 1
ATOM 1520 O O . HIS A 1 201 ? -12.258 -0.361 -5.321 1.00 98.38 201 HIS A O 1
ATOM 1526 N N . ASP A 1 202 ? -11.309 -2.369 -4.999 1.00 98.38 202 ASP A N 1
ATOM 1527 C CA . ASP A 1 202 ? -11.624 -2.468 -3.570 1.00 98.38 202 ASP A CA 1
ATOM 1528 C C . ASP A 1 202 ? -10.935 -1.378 -2.739 1.00 98.38 202 ASP A C 1
ATOM 1530 O O . ASP A 1 202 ? -11.410 -1.020 -1.664 1.00 98.38 202 ASP A O 1
ATOM 1534 N N . LEU A 1 203 ? -9.850 -0.799 -3.254 1.00 97.38 203 LEU A N 1
ATOM 1535 C CA . LEU A 1 203 ? -9.157 0.340 -2.652 1.00 97.38 203 LEU A CA 1
ATOM 1536 C C . LEU A 1 203 ? -9.394 1.666 -3.390 1.00 97.38 203 LEU A C 1
ATOM 1538 O O . LEU A 1 203 ? -8.798 2.680 -3.026 1.00 97.38 203 LEU A O 1
ATOM 1542 N N . ASN A 1 204 ? -10.229 1.670 -4.433 1.00 97.00 204 ASN A N 1
ATOM 1543 C CA . ASN A 1 204 ? -10.467 2.829 -5.295 1.00 97.00 204 ASN A CA 1
ATOM 1544 C C . ASN A 1 204 ? -9.163 3.518 -5.749 1.00 97.00 204 ASN A C 1
ATOM 1546 O O . ASN A 1 204 ? -9.059 4.745 -5.756 1.00 97.00 204 ASN A O 1
ATOM 1550 N N . LEU A 1 205 ? -8.147 2.721 -6.103 1.00 96.38 205 LEU A N 1
ATOM 1551 C CA . LEU A 1 205 ? -6.777 3.208 -6.304 1.00 96.38 205 LEU A CA 1
ATOM 1552 C C . LEU A 1 205 ? -6.685 4.277 -7.394 1.00 96.38 205 LEU A C 1
ATOM 1554 O O . LEU A 1 205 ? -5.837 5.156 -7.311 1.00 96.38 205 LEU A O 1
ATOM 1558 N N . ARG A 1 206 ? -7.561 4.232 -8.403 1.00 94.88 206 ARG A N 1
ATOM 1559 C CA . ARG A 1 206 ? -7.528 5.181 -9.525 1.00 94.88 206 ARG A CA 1
ATOM 1560 C C . ARG A 1 206 ? -7.746 6.633 -9.098 1.00 94.88 206 ARG A C 1
ATOM 1562 O O . ARG A 1 206 ? -7.202 7.525 -9.736 1.00 94.88 206 ARG A O 1
ATOM 1569 N N . GLU A 1 207 ? -8.523 6.849 -8.041 1.00 92.94 207 GLU A N 1
ATOM 1570 C CA . GLU A 1 207 ? -8.907 8.183 -7.567 1.00 92.94 207 GLU A CA 1
ATOM 1571 C C . GLU A 1 207 ? -8.104 8.629 -6.336 1.00 92.94 207 GLU A C 1
ATOM 1573 O O . GLU A 1 207 ? -8.132 9.802 -5.970 1.00 92.94 207 GLU A O 1
ATOM 1578 N N . THR A 1 208 ? -7.433 7.698 -5.651 1.00 89.88 208 THR A N 1
ATOM 1579 C CA . THR A 1 208 ? -6.854 7.937 -4.317 1.00 89.88 208 THR A CA 1
ATOM 1580 C C . THR A 1 208 ? -5.337 7.812 -4.258 1.00 89.88 208 THR A C 1
ATOM 1582 O O . THR A 1 208 ? -4.724 8.306 -3.308 1.00 89.88 208 THR A O 1
ATOM 1585 N N . LEU A 1 209 ? -4.737 7.150 -5.244 1.00 92.62 209 LEU A N 1
ATOM 1586 C CA . LEU A 1 209 ? -3.309 6.883 -5.297 1.00 92.62 209 LEU A CA 1
ATOM 1587 C C . LEU A 1 209 ? -2.604 7.940 -6.149 1.00 92.62 209 LEU A C 1
ATOM 1589 O O . LEU A 1 209 ? -3.087 8.304 -7.220 1.00 92.62 209 LEU A O 1
ATOM 1593 N N . SER A 1 210 ? -1.434 8.382 -5.694 1.00 93.19 210 SER A N 1
ATOM 1594 C CA . SER A 1 210 ? -0.485 9.139 -6.513 1.00 93.19 210 SER A CA 1
ATOM 1595 C C . SER A 1 210 ? 0.889 8.484 -6.506 1.00 93.19 210 SER A C 1
ATOM 1597 O O . SER A 1 210 ? 1.257 7.777 -5.557 1.00 93.19 210 SER A O 1
ATOM 1599 N N . PHE A 1 211 ? 1.653 8.708 -7.572 1.00 95.50 211 PHE A N 1
ATOM 1600 C CA . PHE A 1 211 ? 3.004 8.177 -7.690 1.00 95.50 211 PHE A CA 1
ATOM 1601 C C . PHE A 1 211 ? 4.053 9.243 -7.368 1.00 95.50 211 PHE A C 1
ATOM 1603 O O . PHE A 1 211 ? 3.879 10.440 -7.591 1.00 95.50 211 PHE A O 1
ATOM 1610 N N . GLY A 1 212 ? 5.146 8.787 -6.772 1.00 93.38 212 GLY A N 1
ATOM 1611 C CA . GLY A 1 212 ? 6.366 9.554 -6.583 1.00 93.38 212 GLY A CA 1
ATOM 1612 C C . GLY A 1 212 ? 7.459 9.094 -7.553 1.00 93.38 212 GLY A C 1
ATOM 1613 O O . GLY A 1 212 ? 7.168 8.495 -8.590 1.00 93.38 212 GLY A O 1
ATOM 1614 N N . PRO A 1 213 ? 8.737 9.336 -7.216 1.00 93.81 213 PRO A N 1
ATOM 1615 C CA . PRO A 1 213 ? 9.847 8.971 -8.082 1.00 93.81 213 PRO A CA 1
ATOM 1616 C C . PRO A 1 213 ? 9.906 7.470 -8.382 1.00 93.81 213 PRO A C 1
ATOM 1618 O O . PRO A 1 213 ? 9.632 6.627 -7.523 1.00 93.81 213 PRO A O 1
ATOM 1621 N N . ALA A 1 214 ? 10.356 7.146 -9.593 1.00 96.56 214 ALA A N 1
ATOM 1622 C CA . ALA A 1 214 ? 10.837 5.812 -9.924 1.00 96.56 214 ALA A CA 1
ATOM 1623 C C . ALA A 1 214 ? 12.306 5.662 -9.504 1.00 96.56 214 ALA A C 1
ATOM 1625 O O . ALA A 1 214 ? 13.098 6.600 -9.585 1.00 96.56 214 ALA A O 1
ATOM 1626 N N . TRP A 1 215 ? 12.685 4.460 -9.103 1.00 94.62 215 TRP A N 1
ATOM 1627 C CA . TRP A 1 215 ? 13.989 4.109 -8.567 1.00 94.62 215 TRP A CA 1
ATOM 1628 C C . TRP A 1 215 ? 14.527 2.898 -9.311 1.00 94.62 215 TRP A C 1
ATOM 1630 O O . TRP A 1 215 ? 13.861 1.867 -9.389 1.00 94.62 215 TRP A O 1
ATOM 1640 N N . TYR A 1 216 ? 15.739 3.010 -9.840 1.00 93.75 216 TYR A N 1
ATOM 1641 C CA . TYR A 1 216 ? 16.416 1.941 -10.566 1.00 93.75 216 TYR A CA 1
ATOM 1642 C C . TYR A 1 216 ? 17.789 1.671 -9.958 1.00 93.75 216 TYR A C 1
ATOM 1644 O O . TYR A 1 216 ? 18.561 2.603 -9.721 1.00 93.75 216 TYR A O 1
ATOM 1652 N N . ASN A 1 217 ? 18.110 0.397 -9.744 1.00 88.12 217 ASN A N 1
ATOM 1653 C CA . ASN A 1 217 ? 19.430 -0.020 -9.285 1.00 88.12 217 ASN A CA 1
ATOM 1654 C C . ASN A 1 217 ? 20.317 -0.303 -10.501 1.00 88.12 217 ASN A C 1
ATOM 1656 O O . ASN A 1 217 ? 20.119 -1.285 -11.215 1.00 88.12 217 ASN A O 1
ATOM 1660 N N . ALA A 1 218 ? 21.297 0.562 -10.747 1.00 87.06 218 ALA A N 1
ATOM 1661 C CA . ALA A 1 218 ? 22.236 0.423 -11.852 1.00 87.06 218 ALA A CA 1
ATOM 1662 C C . ALA A 1 218 ? 23.569 -0.161 -11.368 1.00 87.06 218 ALA A C 1
ATOM 1664 O O . ALA A 1 218 ? 24.211 0.405 -10.486 1.00 87.06 218 ALA A O 1
ATOM 1665 N N . GLU A 1 219 ? 24.025 -1.249 -11.986 1.00 84.50 219 GLU A N 1
ATOM 1666 C CA . GLU A 1 219 ? 25.388 -1.746 -11.784 1.00 84.50 219 GLU A CA 1
ATOM 1667 C C . GLU A 1 219 ? 26.386 -0.841 -12.530 1.00 84.50 219 GLU A C 1
ATOM 1669 O O . GLU A 1 219 ? 26.244 -0.559 -13.728 1.00 84.50 219 GLU A O 1
ATOM 1674 N N . LYS A 1 220 ? 27.402 -0.357 -11.818 1.00 82.50 220 LYS A N 1
ATOM 1675 C CA . LYS A 1 220 ? 28.494 0.449 -12.364 1.00 82.50 220 LYS A CA 1
ATOM 1676 C C . LYS A 1 220 ? 29.586 -0.449 -12.947 1.00 82.50 220 LYS A C 1
ATOM 1678 O O . LYS A 1 220 ? 29.688 -1.637 -12.664 1.00 82.50 220 LYS A O 1
ATOM 1683 N N . ALA A 1 221 ? 30.466 0.142 -13.756 1.00 81.00 221 ALA A N 1
ATOM 1684 C CA . ALA A 1 221 ? 31.555 -0.589 -14.411 1.00 81.00 221 ALA A CA 1
ATOM 1685 C C . ALA A 1 221 ? 32.562 -1.233 -13.434 1.00 81.00 221 ALA A C 1
ATOM 1687 O O . ALA A 1 221 ? 33.282 -2.151 -13.825 1.00 81.00 221 ALA A O 1
ATOM 1688 N N . ASP A 1 222 ? 32.630 -0.740 -12.197 1.00 82.94 222 ASP A N 1
ATOM 1689 C CA . ASP A 1 222 ? 33.462 -1.271 -11.115 1.00 82.94 222 ASP A CA 1
ATOM 1690 C C . ASP A 1 222 ? 32.759 -2.358 -10.276 1.00 82.94 222 ASP A C 1
ATOM 1692 O O . ASP A 1 222 ? 33.357 -2.875 -9.334 1.00 82.94 222 ASP A O 1
ATOM 1696 N N . GLY A 1 223 ? 31.521 -2.730 -10.627 1.00 81.50 223 GLY A N 1
ATOM 1697 C CA . GLY A 1 223 ? 30.705 -3.718 -9.916 1.00 81.50 223 GLY A CA 1
ATOM 1698 C C . GLY A 1 223 ? 29.970 -3.168 -8.689 1.00 81.50 223 GLY A C 1
ATOM 1699 O O . GLY A 1 223 ? 29.280 -3.926 -8.009 1.00 81.50 223 GLY A O 1
ATOM 1700 N N . SER A 1 224 ? 30.102 -1.873 -8.381 1.00 85.50 224 SER A N 1
ATOM 1701 C CA . SER A 1 224 ? 29.276 -1.219 -7.361 1.00 85.50 224 SER A CA 1
ATOM 1702 C C . SER A 1 224 ? 27.874 -0.903 -7.893 1.00 85.50 224 SER A C 1
ATOM 1704 O O . SER A 1 224 ? 27.649 -0.864 -9.102 1.00 85.50 224 SER A O 1
ATOM 1706 N N . TRP A 1 225 ? 26.920 -0.665 -6.993 1.00 84.50 225 TRP A N 1
ATOM 1707 C CA . TRP A 1 225 ? 25.546 -0.308 -7.352 1.00 84.50 225 TRP A CA 1
ATOM 1708 C C . TRP A 1 225 ? 25.294 1.188 -7.156 1.00 84.50 225 TRP A C 1
ATOM 1710 O O . TRP A 1 225 ? 25.792 1.797 -6.210 1.00 84.50 225 TRP A O 1
ATOM 1720 N N . ALA A 1 226 ? 24.510 1.772 -8.057 1.00 88.62 226 ALA A N 1
ATOM 1721 C CA . ALA A 1 226 ? 24.026 3.144 -7.996 1.00 88.62 226 ALA A CA 1
ATOM 1722 C C . ALA A 1 226 ? 22.501 3.140 -7.895 1.00 88.62 226 ALA A C 1
ATOM 1724 O O . ALA A 1 226 ? 21.841 2.421 -8.648 1.00 88.62 226 ALA A O 1
ATOM 1725 N N . GLN A 1 227 ? 21.946 3.983 -7.029 1.00 90.81 227 GLN A N 1
ATOM 1726 C CA . GLN A 1 227 ? 20.512 4.236 -7.009 1.00 90.81 227 GLN A CA 1
ATOM 1727 C C . GLN A 1 227 ? 20.205 5.436 -7.905 1.00 90.81 227 GLN A C 1
ATOM 1729 O O . GLN A 1 227 ? 20.700 6.542 -7.678 1.00 90.81 227 GLN A O 1
ATOM 1734 N N . ILE A 1 228 ? 19.403 5.206 -8.940 1.00 94.19 228 ILE A N 1
ATOM 1735 C CA . ILE A 1 228 ? 19.008 6.224 -9.910 1.00 94.19 228 ILE A CA 1
ATOM 1736 C C . ILE A 1 228 ? 17.548 6.600 -9.671 1.00 94.19 228 ILE A C 1
ATOM 1738 O O . ILE A 1 228 ? 16.674 5.738 -9.752 1.00 94.19 228 ILE A O 1
ATOM 1742 N N . ALA A 1 229 ? 17.290 7.877 -9.402 1.00 95.25 229 ALA A N 1
ATOM 1743 C CA . ALA A 1 229 ? 15.952 8.428 -9.221 1.00 95.25 229 ALA A CA 1
ATOM 1744 C C . ALA A 1 229 ? 15.435 9.073 -10.514 1.00 95.25 229 ALA A C 1
ATOM 1746 O O . ALA A 1 229 ? 16.139 9.872 -11.134 1.00 95.25 229 ALA A O 1
ATOM 1747 N N . PHE A 1 230 ? 14.188 8.785 -10.866 1.00 95.94 230 PHE A N 1
ATOM 1748 C CA . PHE A 1 230 ? 13.432 9.372 -11.970 1.00 95.94 230 PHE A CA 1
ATOM 1749 C C . PHE A 1 230 ? 12.236 10.133 -11.377 1.00 95.94 230 PHE A C 1
ATOM 1751 O O . PHE A 1 230 ? 11.190 9.528 -11.142 1.00 95.94 230 PHE A O 1
ATOM 1758 N N . PRO A 1 231 ? 12.394 11.430 -11.057 1.00 93.94 231 PRO A N 1
ATOM 1759 C CA . PRO A 1 231 ? 11.387 12.186 -10.310 1.00 93.94 231 PRO A CA 1
ATOM 1760 C C . PRO A 1 231 ? 10.162 12.584 -11.142 1.00 93.94 231 PRO A C 1
ATOM 1762 O O . PRO A 1 231 ? 9.108 12.824 -10.569 1.00 93.94 231 PRO A O 1
ATOM 1765 N N . ASP A 1 232 ? 10.302 12.647 -12.468 1.00 94.19 232 ASP A N 1
ATOM 1766 C CA . ASP A 1 232 ? 9.301 13.230 -13.370 1.00 94.19 232 ASP A CA 1
ATOM 1767 C C . ASP A 1 232 ? 8.515 12.166 -14.163 1.00 94.19 232 ASP A C 1
ATOM 1769 O O . ASP A 1 232 ? 8.077 12.429 -15.282 1.00 94.19 232 ASP A O 1
ATOM 1773 N N . LEU A 1 233 ? 8.377 10.948 -13.624 1.00 94.25 233 LEU A N 1
ATOM 1774 C CA . LEU A 1 233 ? 7.579 9.884 -14.242 1.00 94.25 233 LEU A CA 1
ATOM 1775 C C . LEU A 1 233 ? 6.075 10.200 -14.090 1.00 94.25 233 LEU A C 1
ATOM 1777 O O . LEU A 1 233 ? 5.609 10.287 -12.957 1.00 94.25 233 LEU A O 1
ATOM 1781 N N . PRO A 1 234 ? 5.298 10.346 -15.181 1.00 95.38 234 PRO A N 1
ATOM 1782 C CA . PRO A 1 234 ? 3.876 10.647 -15.085 1.00 95.38 234 PRO A CA 1
ATOM 1783 C C . PRO A 1 234 ? 3.058 9.453 -14.591 1.00 95.38 234 PRO A C 1
ATOM 1785 O O . PRO A 1 234 ? 3.218 8.335 -15.084 1.00 95.38 234 PRO A O 1
ATOM 1788 N N . ASP A 1 235 ? 2.096 9.719 -13.709 1.00 95.44 235 ASP A N 1
ATOM 1789 C CA . ASP A 1 235 ? 1.160 8.724 -13.174 1.00 95.44 235 ASP A CA 1
ATOM 1790 C C . ASP A 1 235 ? 0.428 7.937 -14.273 1.00 95.44 235 ASP A C 1
ATOM 1792 O O . ASP A 1 235 ? 0.225 6.729 -14.149 1.00 95.44 235 ASP A O 1
ATOM 1796 N N . GLU A 1 236 ? 0.050 8.604 -15.368 1.00 95.44 236 GLU A N 1
ATOM 1797 C CA . GLU A 1 236 ? -0.644 7.982 -16.503 1.00 95.44 236 GLU A CA 1
ATOM 1798 C C . GLU A 1 236 ? 0.178 6.846 -17.129 1.00 95.44 236 GLU A C 1
ATOM 1800 O O . GLU A 1 236 ? -0.369 5.785 -17.415 1.00 95.44 236 GLU A O 1
ATOM 1805 N N . GLU A 1 237 ? 1.499 7.003 -17.235 1.00 95.81 237 GLU A N 1
ATOM 1806 C CA . GLU A 1 237 ? 2.383 5.976 -17.797 1.00 95.81 237 GLU A CA 1
ATOM 1807 C C . GLU A 1 237 ? 2.469 4.741 -16.900 1.00 95.81 237 GLU A C 1
ATOM 1809 O O . GLU A 1 237 ? 2.523 3.612 -17.389 1.00 95.81 237 GLU A O 1
ATOM 1814 N N . VAL A 1 238 ? 2.444 4.935 -15.579 1.00 97.06 238 VAL A N 1
ATOM 1815 C CA . VAL A 1 238 ? 2.394 3.829 -14.612 1.00 97.06 238 VAL A CA 1
ATOM 1816 C C . VAL A 1 238 ? 1.072 3.083 -14.761 1.00 97.06 238 VAL A C 1
ATOM 1818 O O . VAL A 1 238 ? 1.042 1.855 -14.869 1.00 97.06 238 VAL A O 1
ATOM 1821 N N . TRP A 1 239 ? -0.029 3.828 -14.827 1.00 97.38 239 TRP A N 1
ATOM 1822 C CA . TRP A 1 239 ? -1.363 3.272 -14.983 1.00 97.38 239 TRP A CA 1
ATOM 1823 C C . TRP A 1 239 ? -1.541 2.483 -16.283 1.00 97.38 239 TRP A C 1
ATOM 1825 O O . TRP A 1 239 ? -2.064 1.371 -16.256 1.00 97.38 239 TRP A O 1
ATOM 1835 N N . GLU A 1 240 ? -1.126 3.045 -17.414 1.00 96.06 240 GLU A N 1
ATOM 1836 C CA . GLU A 1 240 ? -1.307 2.432 -18.730 1.00 96.06 240 GLU A CA 1
ATOM 1837 C C . GLU A 1 240 ? -0.410 1.212 -18.941 1.00 96.06 240 GLU A C 1
ATOM 1839 O O . GLU A 1 240 ? -0.828 0.239 -19.574 1.00 96.06 240 GLU A O 1
ATOM 1844 N N . ARG A 1 241 ? 0.817 1.236 -18.412 1.00 96.38 241 ARG A N 1
ATOM 1845 C CA . ARG A 1 241 ? 1.810 0.188 -18.686 1.00 96.38 241 ARG A CA 1
ATOM 1846 C C . ARG A 1 241 ? 1.831 -0.927 -17.655 1.00 96.38 241 ARG A C 1
ATOM 1848 O O . ARG A 1 241 ? 2.137 -2.055 -18.025 1.00 96.38 241 ARG A O 1
ATOM 1855 N N . LEU A 1 242 ? 1.544 -0.626 -16.388 1.00 97.25 242 LEU A N 1
ATOM 1856 C CA . LEU A 1 242 ? 1.660 -1.600 -15.299 1.00 97.25 242 LEU A CA 1
ATOM 1857 C C . LEU A 1 242 ? 0.310 -2.023 -14.721 1.00 97.25 242 LEU A C 1
ATOM 1859 O O . LEU A 1 242 ? 0.170 -3.160 -14.286 1.00 97.25 242 LEU A O 1
ATOM 1863 N N . LEU A 1 243 ? -0.683 -1.133 -14.713 1.00 96.88 243 LEU A N 1
ATOM 1864 C CA . LEU A 1 243 ? -1.950 -1.344 -14.000 1.00 96.88 243 LEU A CA 1
ATOM 1865 C C . LEU A 1 243 ? -3.161 -1.502 -14.934 1.00 96.88 243 LEU A C 1
ATOM 1867 O O . LEU A 1 243 ? -4.303 -1.360 -14.496 1.00 96.88 243 LEU A O 1
ATOM 1871 N N . SER A 1 244 ? -2.929 -1.773 -16.221 1.00 95.75 244 SER A N 1
ATOM 1872 C CA . SER A 1 244 ? -3.966 -1.757 -17.259 1.00 95.75 244 SER A CA 1
ATOM 1873 C C . SER A 1 244 ? -4.695 -3.082 -17.471 1.00 95.75 244 SER A C 1
ATOM 1875 O O . SER A 1 244 ? -5.805 -3.060 -18.005 1.00 95.75 244 SER A O 1
ATOM 1877 N N . ASP A 1 245 ? -4.125 -4.214 -17.046 1.00 97.50 245 ASP A N 1
ATOM 1878 C CA . ASP A 1 245 ? -4.778 -5.524 -17.136 1.00 97.50 245 ASP A CA 1
ATOM 1879 C C . ASP A 1 245 ? -5.414 -5.924 -15.788 1.00 97.50 245 ASP A C 1
ATOM 1881 O O . ASP A 1 245 ? -4.736 -6.446 -14.897 1.00 97.50 245 ASP A O 1
ATOM 1885 N N . PRO A 1 246 ? -6.730 -5.707 -15.603 1.00 96.75 246 PRO A N 1
ATOM 1886 C CA . PRO A 1 246 ? -7.403 -6.039 -14.355 1.00 96.75 246 PRO A CA 1
ATOM 1887 C C . PRO A 1 246 ? -7.541 -7.549 -14.124 1.00 96.75 246 PRO A C 1
ATOM 1889 O O . PRO A 1 246 ? -7.860 -7.947 -13.005 1.00 96.75 246 PRO A O 1
ATOM 1892 N N . ALA A 1 247 ? -7.345 -8.393 -15.142 1.00 98.00 247 ALA A N 1
ATOM 1893 C CA . ALA A 1 247 ? -7.563 -9.834 -15.040 1.00 98.00 247 ALA A CA 1
ATOM 1894 C C . ALA A 1 247 ? -6.370 -10.587 -14.435 1.00 98.00 247 ALA A C 1
ATOM 1896 O O . ALA A 1 247 ? -6.493 -11.779 -14.148 1.00 98.00 247 ALA A O 1
ATOM 1897 N N . LEU A 1 248 ? -5.232 -9.916 -14.231 1.00 97.62 248 LEU A N 1
ATOM 1898 C CA . LEU A 1 248 ? -4.026 -10.553 -13.716 1.00 97.62 248 LEU A CA 1
ATOM 1899 C C . LEU A 1 248 ? -4.268 -11.137 -12.320 1.00 97.62 248 LEU A C 1
ATOM 1901 O O . LEU A 1 248 ? -4.653 -10.388 -11.416 1.00 97.62 248 LEU A O 1
ATOM 1905 N N . PRO A 1 249 ? -4.039 -12.446 -12.115 1.00 97.38 249 PRO A N 1
ATOM 1906 C CA . PRO A 1 249 ? -4.233 -13.072 -10.819 1.00 97.38 249 PRO A CA 1
ATOM 1907 C C . PRO A 1 249 ? -3.145 -12.637 -9.838 1.00 97.38 249 PRO A C 1
ATOM 1909 O O . PRO A 1 249 ? -1.993 -12.414 -10.218 1.00 97.38 249 PRO A O 1
ATOM 1912 N N . ASN A 1 250 ? -3.502 -12.567 -8.560 1.00 95.75 250 ASN A N 1
ATOM 1913 C CA . ASN A 1 250 ? -2.522 -12.420 -7.495 1.00 95.75 250 ASN A CA 1
ATOM 1914 C C . ASN A 1 250 ? -1.804 -13.755 -7.262 1.00 95.75 250 ASN A C 1
ATOM 1916 O O . ASN A 1 250 ? -2.424 -14.752 -6.895 1.00 95.75 250 ASN A O 1
ATOM 1920 N N . VAL A 1 251 ? -0.491 -13.757 -7.457 1.00 93.06 251 VAL A N 1
ATOM 1921 C CA . VAL A 1 251 ? 0.371 -14.946 -7.381 1.00 93.06 251 VAL A CA 1
ATOM 1922 C C . VAL A 1 251 ? 1.400 -14.856 -6.253 1.00 93.06 251 VAL A C 1
ATOM 1924 O O . VAL A 1 251 ? 2.347 -15.639 -6.215 1.00 93.06 251 VAL A O 1
ATOM 1927 N N . TRP A 1 252 ? 1.246 -13.897 -5.332 1.00 85.44 252 TRP A N 1
ATOM 1928 C CA . TRP A 1 252 ? 2.199 -13.714 -4.238 1.00 85.44 252 TRP A CA 1
ATOM 1929 C C . TRP A 1 252 ? 2.325 -14.955 -3.351 1.00 85.44 252 TRP A C 1
ATOM 1931 O O . TRP A 1 252 ? 1.332 -15.563 -2.948 1.00 85.44 252 TRP A O 1
ATOM 1941 N N . SER A 1 253 ? 3.566 -15.261 -2.977 1.00 77.06 253 SER A N 1
ATOM 1942 C CA . SER A 1 253 ? 3.918 -16.280 -1.996 1.00 77.06 253 SER A CA 1
ATOM 1943 C C . SER A 1 253 ? 5.079 -15.779 -1.145 1.00 77.06 253 SER A C 1
ATOM 1945 O O . SER A 1 253 ? 6.090 -15.331 -1.681 1.00 77.06 253 SER A O 1
ATOM 1947 N N . ASP A 1 254 ? 4.977 -15.928 0.177 1.00 74.56 254 ASP A N 1
ATOM 1948 C CA . ASP A 1 254 ? 6.040 -15.542 1.122 1.00 74.56 254 ASP A CA 1
ATOM 1949 C C . ASP A 1 254 ? 7.305 -16.417 1.002 1.00 74.56 254 ASP A C 1
ATOM 1951 O O . ASP A 1 254 ? 8.303 -16.189 1.682 1.00 74.56 254 ASP A O 1
ATOM 1955 N N . GLN A 1 255 ? 7.276 -17.441 0.145 1.00 68.62 255 GLN A N 1
ATOM 1956 C CA . GLN A 1 255 ? 8.389 -18.363 -0.071 1.00 68.62 255 GLN A CA 1
ATOM 1957 C C . GLN A 1 255 ? 9.404 -17.862 -1.102 1.00 68.62 255 GLN A C 1
ATOM 1959 O O . GLN A 1 255 ? 10.548 -18.320 -1.085 1.00 68.62 255 GLN A O 1
ATOM 1964 N N . THR A 1 256 ? 9.011 -16.941 -1.987 1.00 63.16 256 THR A N 1
ATOM 1965 C CA . THR A 1 256 ? 9.844 -16.529 -3.121 1.00 63.16 256 THR A CA 1
ATOM 1966 C C . THR A 1 256 ? 10.120 -15.031 -3.058 1.00 63.16 256 THR A C 1
ATOM 1968 O O . THR A 1 256 ? 9.206 -14.234 -3.273 1.00 63.16 256 THR A O 1
ATOM 1971 N N . PRO A 1 257 ? 11.370 -14.613 -2.789 1.00 71.75 257 PRO A N 1
ATOM 1972 C CA . PRO A 1 257 ? 11.717 -13.204 -2.824 1.00 71.75 257 PRO A CA 1
ATOM 1973 C C . PRO A 1 257 ? 11.693 -12.712 -4.274 1.00 71.75 257 PRO A C 1
ATOM 1975 O O . PRO A 1 257 ? 12.507 -13.127 -5.097 1.00 71.75 257 PRO A O 1
ATOM 1978 N N . LEU A 1 258 ? 10.766 -11.807 -4.574 1.00 75.75 258 LEU A N 1
ATOM 1979 C CA . LEU A 1 258 ? 10.736 -11.079 -5.837 1.00 75.75 258 LEU A CA 1
ATOM 1980 C C . LEU A 1 258 ? 11.645 -9.854 -5.722 1.00 75.75 258 LEU A C 1
ATOM 1982 O O . LEU A 1 258 ? 11.432 -8.982 -4.878 1.00 75.75 258 LEU A O 1
ATOM 1986 N N . ILE A 1 259 ? 12.692 -9.814 -6.547 1.00 82.00 259 ILE A N 1
ATOM 1987 C CA . ILE A 1 259 ? 13.683 -8.736 -6.531 1.00 82.00 259 ILE A CA 1
ATOM 1988 C C . ILE A 1 259 ? 13.306 -7.712 -7.596 1.00 82.00 259 ILE A C 1
ATOM 1990 O O . ILE A 1 259 ? 13.333 -7.987 -8.797 1.00 82.00 259 ILE A O 1
ATOM 1994 N N . ASN A 1 260 ? 12.976 -6.507 -7.144 1.00 87.00 260 ASN A N 1
ATOM 1995 C CA . ASN A 1 260 ? 12.605 -5.416 -8.030 1.00 87.00 260 ASN A CA 1
ATOM 1996 C C . ASN A 1 260 ? 13.828 -4.911 -8.810 1.00 87.00 260 ASN A C 1
ATOM 1998 O O . ASN A 1 260 ? 14.851 -4.549 -8.226 1.00 87.00 260 ASN A O 1
ATOM 2002 N N . ALA A 1 261 ? 13.691 -4.827 -10.131 1.00 90.25 261 ALA A N 1
ATOM 2003 C CA . ALA A 1 261 ? 14.626 -4.120 -11.001 1.00 90.25 261 ALA A CA 1
ATOM 2004 C C . ALA A 1 261 ? 14.366 -2.605 -10.965 1.00 90.25 261 ALA A C 1
ATOM 2006 O O . ALA A 1 261 ? 15.300 -1.803 -10.977 1.00 90.25 261 ALA A O 1
ATOM 2007 N N . MET A 1 262 ? 13.091 -2.222 -10.874 1.00 94.38 262 MET A N 1
ATOM 2008 C CA . MET A 1 262 ? 12.639 -0.846 -10.701 1.00 94.38 262 MET A CA 1
ATOM 2009 C C . MET A 1 262 ? 11.578 -0.794 -9.602 1.00 94.38 262 MET A C 1
ATOM 2011 O O . MET A 1 262 ? 10.800 -1.729 -9.447 1.00 94.38 262 MET A O 1
ATOM 2015 N N . SER A 1 263 ? 11.553 0.266 -8.804 1.00 95.25 263 SER A N 1
ATOM 2016 C CA . SER A 1 263 ? 10.496 0.514 -7.814 1.00 95.25 263 SER A CA 1
ATOM 2017 C C . SER A 1 263 ? 9.940 1.913 -7.999 1.00 95.25 263 SER A C 1
ATOM 2019 O O . SER A 1 263 ? 10.681 2.827 -8.328 1.00 95.25 263 SER A O 1
ATOM 2021 N N . ILE A 1 264 ? 8.648 2.088 -7.795 1.00 97.00 264 ILE A N 1
ATOM 2022 C CA . ILE A 1 264 ? 7.951 3.361 -7.916 1.00 97.00 264 ILE A CA 1
ATOM 2023 C C . ILE A 1 264 ? 7.399 3.677 -6.535 1.00 97.00 264 ILE A C 1
ATOM 2025 O O . ILE A 1 264 ? 6.732 2.840 -5.920 1.00 97.00 264 ILE A O 1
ATOM 2029 N N . SER A 1 265 ? 7.709 4.871 -6.041 1.00 95.19 265 SER A N 1
ATOM 2030 C CA . SER A 1 265 ? 7.117 5.379 -4.811 1.00 95.19 265 SER A CA 1
ATOM 2031 C C . SER A 1 265 ? 5.611 5.545 -4.999 1.00 95.19 265 SER A C 1
ATOM 2033 O O . SER A 1 265 ? 5.157 6.108 -5.992 1.00 95.19 265 SER A O 1
ATOM 2035 N N . VAL A 1 266 ? 4.833 5.078 -4.036 1.00 94.94 266 VAL A N 1
ATOM 2036 C CA . VAL A 1 266 ? 3.375 5.164 -4.024 1.00 94.94 266 VAL A CA 1
ATOM 2037 C C . VAL A 1 266 ? 2.939 5.898 -2.767 1.00 94.94 266 VAL A C 1
ATOM 2039 O O . VAL A 1 266 ? 3.381 5.574 -1.664 1.00 94.94 266 VAL A O 1
ATOM 2042 N N . ASN A 1 267 ? 2.036 6.858 -2.930 1.00 94.69 267 ASN A N 1
ATOM 2043 C CA . ASN A 1 267 ? 1.377 7.550 -1.833 1.00 94.69 267 ASN A CA 1
ATOM 2044 C C . ASN A 1 267 ? -0.111 7.210 -1.851 1.00 94.69 267 ASN A C 1
ATOM 2046 O O . ASN A 1 267 ? -0.759 7.236 -2.897 1.00 94.69 267 ASN A O 1
ATOM 2050 N N . PHE A 1 268 ? -0.659 6.920 -0.676 1.00 94.75 268 PHE A N 1
ATOM 2051 C CA . PHE A 1 268 ? -2.086 6.694 -0.487 1.00 94.75 268 PHE A CA 1
ATOM 2052 C C . PHE A 1 268 ? -2.520 7.375 0.821 1.00 94.75 268 PHE A C 1
ATOM 2054 O O . PHE A 1 268 ? -2.702 6.708 1.848 1.00 94.75 268 PHE A O 1
ATOM 2061 N N . PRO A 1 269 ? -2.672 8.717 0.795 1.00 92.25 269 PRO A N 1
ATOM 2062 C CA . PRO A 1 269 ? -2.879 9.527 1.996 1.00 92.25 269 PRO A CA 1
ATOM 2063 C C . PRO A 1 269 ? -4.117 9.130 2.800 1.00 92.25 269 PRO A C 1
ATOM 2065 O O . PRO A 1 269 ? -4.067 9.123 4.025 1.00 92.25 269 PRO A O 1
ATOM 2068 N N . LEU A 1 270 ? -5.197 8.717 2.120 1.00 92.94 270 LEU A N 1
ATOM 2069 C CA . LEU A 1 270 ? -6.437 8.272 2.766 1.00 92.94 270 LEU A CA 1
ATOM 2070 C C . LEU A 1 270 ? -6.209 7.116 3.756 1.00 92.94 270 LEU A C 1
ATOM 2072 O O . LEU A 1 270 ? -6.937 7.014 4.734 1.00 92.94 270 LEU A O 1
ATOM 2076 N N . LEU A 1 271 ? -5.213 6.253 3.514 1.00 94.25 271 LEU A N 1
ATOM 2077 C CA . LEU A 1 271 ? -4.848 5.143 4.406 1.00 94.25 271 LEU A CA 1
ATOM 2078 C C . LEU A 1 271 ? -3.529 5.375 5.163 1.00 94.25 271 LEU A C 1
ATOM 2080 O O . LEU A 1 271 ? -2.959 4.433 5.725 1.00 94.25 271 LEU A O 1
ATOM 2084 N N . GLY A 1 272 ? -3.025 6.613 5.164 1.00 91.62 272 GLY A N 1
ATOM 2085 C CA . GLY A 1 272 ? -1.797 6.983 5.864 1.00 91.62 272 GLY A CA 1
ATOM 2086 C C . GLY A 1 272 ? -0.513 6.476 5.226 1.00 91.62 272 GLY A C 1
ATOM 2087 O O . GLY A 1 272 ? 0.492 6.358 5.923 1.00 91.62 272 GLY A O 1
ATOM 2088 N N . TYR A 1 273 ? -0.533 6.115 3.943 1.00 92.00 273 TYR A N 1
ATOM 2089 C CA . TYR A 1 273 ? 0.676 5.678 3.257 1.00 92.00 273 TYR A CA 1
ATOM 2090 C C . TYR A 1 273 ? 1.373 6.837 2.564 1.00 92.00 273 TYR A C 1
ATOM 2092 O O . TYR A 1 273 ? 0.795 7.513 1.712 1.00 92.00 273 TYR A O 1
ATOM 2100 N N . GLU A 1 274 ? 2.656 6.966 2.866 1.00 89.12 274 GLU A N 1
ATOM 2101 C CA . GLU A 1 274 ? 3.604 7.793 2.141 1.00 89.12 274 GLU A CA 1
ATOM 2102 C C . GLU A 1 274 ? 4.790 6.914 1.748 1.00 89.12 274 GLU A C 1
ATOM 2104 O O . GLU A 1 274 ? 5.326 6.171 2.573 1.00 89.12 274 GLU A O 1
ATOM 2109 N N . ASN A 1 275 ? 5.184 6.981 0.479 1.00 87.19 275 ASN A N 1
ATOM 2110 C CA . ASN A 1 275 ? 6.360 6.304 -0.055 1.00 87.19 275 ASN A CA 1
ATOM 2111 C C . ASN A 1 275 ? 6.391 4.774 0.170 1.00 87.19 275 ASN A C 1
ATOM 2113 O O . ASN A 1 275 ? 7.440 4.194 0.461 1.00 87.19 275 ASN A O 1
ATOM 2117 N N . ILE A 1 276 ? 5.247 4.102 0.007 1.00 90.50 276 ILE A N 1
ATOM 2118 C CA . ILE A 1 276 ? 5.218 2.639 -0.148 1.00 90.50 276 ILE A CA 1
ATOM 2119 C C . ILE A 1 276 ? 5.631 2.245 -1.573 1.00 90.50 276 ILE A C 1
ATOM 2121 O O . ILE A 1 276 ? 5.927 3.108 -2.398 1.00 90.50 276 ILE A O 1
ATOM 2125 N N . SER A 1 277 ? 5.711 0.949 -1.875 1.00 89.50 277 SER A N 1
ATOM 2126 C CA . SER A 1 277 ? 6.358 0.465 -3.097 1.00 89.50 277 SER A CA 1
ATOM 2127 C C . SER A 1 277 ? 5.381 -0.170 -4.086 1.00 89.50 277 SER A C 1
ATOM 2129 O O . SER A 1 277 ? 4.554 -1.017 -3.727 1.00 89.50 277 SER A O 1
ATOM 2131 N N . LEU A 1 278 ? 5.540 0.204 -5.355 1.00 95.56 278 LEU A N 1
ATOM 2132 C CA . LEU A 1 278 ? 5.126 -0.569 -6.523 1.00 95.56 278 LEU A CA 1
ATOM 2133 C C . LEU A 1 278 ? 6.390 -1.004 -7.277 1.00 95.56 278 LEU A C 1
ATOM 2135 O O . LEU A 1 278 ? 7.100 -0.183 -7.850 1.00 95.56 278 LEU A O 1
ATOM 2139 N N . GLY A 1 279 ? 6.710 -2.290 -7.239 1.00 95.25 279 GLY A N 1
ATOM 2140 C CA . GLY A 1 279 ? 7.909 -2.863 -7.833 1.00 95.25 279 GLY A CA 1
ATOM 2141 C C . GLY A 1 279 ? 7.662 -3.488 -9.197 1.00 95.25 279 GLY A C 1
ATOM 2142 O O . GLY A 1 279 ? 6.610 -4.064 -9.446 1.00 95.25 279 GLY A O 1
ATOM 2143 N N . VAL A 1 280 ? 8.666 -3.427 -10.063 1.00 96.25 280 VAL A N 1
ATOM 2144 C CA . VAL A 1 280 ? 8.727 -4.171 -11.322 1.00 96.25 280 VAL A CA 1
ATOM 2145 C C . VAL A 1 280 ? 9.979 -5.028 -11.293 1.00 96.25 280 VAL A C 1
ATOM 2147 O O . VAL A 1 280 ? 11.093 -4.520 -11.122 1.00 96.25 280 VAL A O 1
ATOM 2150 N N . THR A 1 281 ? 9.811 -6.332 -11.444 1.00 92.81 281 THR A N 1
ATOM 2151 C CA . THR A 1 281 ? 10.912 -7.291 -11.490 1.00 92.81 281 THR A CA 1
ATOM 2152 C C . THR A 1 281 ? 11.376 -7.520 -12.929 1.00 92.81 281 THR A C 1
ATOM 2154 O O . THR A 1 281 ? 10.642 -7.284 -13.889 1.00 92.81 281 THR A O 1
ATOM 2157 N N . ALA A 1 282 ? 12.616 -7.983 -13.102 1.00 88.50 282 ALA A N 1
ATOM 2158 C CA . ALA A 1 282 ? 13.151 -8.277 -14.434 1.00 88.50 282 ALA A CA 1
ATOM 2159 C C . ALA A 1 282 ? 12.476 -9.493 -15.100 1.00 88.50 282 ALA A C 1
ATOM 2161 O O . ALA A 1 282 ? 12.430 -9.566 -16.325 1.00 88.50 282 ALA A O 1
ATOM 2162 N N . ASP A 1 283 ? 11.955 -10.422 -14.298 1.00 89.75 283 ASP A N 1
ATOM 2163 C CA . ASP A 1 283 ? 11.254 -11.645 -14.706 1.00 89.75 283 ASP A CA 1
ATOM 2164 C C . ASP A 1 283 ? 9.740 -11.443 -14.917 1.00 89.75 283 ASP A C 1
ATOM 2166 O O . ASP A 1 283 ? 9.004 -12.405 -15.120 1.00 89.75 283 ASP A O 1
ATOM 2170 N N . GLY A 1 284 ? 9.260 -10.194 -14.939 1.00 94.44 284 GLY A N 1
ATOM 2171 C CA . GLY A 1 284 ? 7.912 -9.898 -15.425 1.00 94.44 284 GLY A CA 1
ATOM 2172 C C . GLY A 1 284 ? 6.821 -9.819 -14.364 1.00 94.44 284 GLY A C 1
ATOM 2173 O O . GLY A 1 284 ? 5.649 -9.974 -14.707 1.00 94.44 284 GLY A O 1
ATOM 2174 N N . TYR A 1 285 ? 7.162 -9.566 -13.102 1.00 95.56 285 TYR A N 1
ATOM 2175 C CA . TYR A 1 285 ? 6.188 -9.365 -12.032 1.00 95.56 285 TYR A CA 1
ATOM 2176 C C . TYR A 1 285 ? 6.055 -7.891 -11.659 1.00 95.56 285 TYR A C 1
ATOM 2178 O O . TYR A 1 285 ? 7.036 -7.166 -11.489 1.00 95.56 285 TYR A O 1
ATOM 2186 N N . LEU A 1 286 ? 4.808 -7.475 -11.469 1.00 97.06 286 LEU A N 1
ATOM 2187 C CA . LEU A 1 286 ? 4.439 -6.277 -10.736 1.00 97.06 286 LEU A CA 1
ATOM 2188 C C . LEU A 1 286 ? 4.239 -6.657 -9.269 1.00 97.06 286 LEU A C 1
ATOM 2190 O O . LEU A 1 286 ? 3.452 -7.557 -8.984 1.00 97.06 286 LEU A O 1
ATOM 2194 N N . THR A 1 287 ? 4.902 -5.974 -8.343 1.00 95.75 287 THR A N 1
ATOM 2195 C CA . THR A 1 287 ? 4.794 -6.220 -6.900 1.00 95.75 287 THR A CA 1
ATOM 2196 C C . THR A 1 287 ? 4.305 -4.984 -6.161 1.00 95.75 287 THR A C 1
ATOM 2198 O O . THR A 1 287 ? 4.552 -3.860 -6.581 1.00 95.75 287 THR A O 1
ATOM 2201 N N . THR A 1 288 ? 3.608 -5.152 -5.042 1.00 95.00 288 THR A N 1
ATOM 2202 C CA . THR A 1 288 ? 3.280 -4.030 -4.154 1.00 95.00 288 THR A CA 1
ATOM 2203 C C . THR A 1 288 ? 3.145 -4.481 -2.708 1.00 95.00 288 THR A C 1
ATOM 2205 O O . THR A 1 288 ? 2.845 -5.645 -2.445 1.00 95.00 288 THR A O 1
ATOM 2208 N N . ASN A 1 289 ? 3.355 -3.555 -1.775 1.00 92.31 289 ASN A N 1
ATOM 2209 C CA . ASN A 1 289 ? 3.118 -3.737 -0.344 1.00 92.31 289 ASN A CA 1
ATOM 2210 C C . ASN A 1 289 ? 1.963 -2.870 0.196 1.00 92.31 289 ASN A C 1
ATOM 2212 O O . ASN A 1 289 ? 1.903 -2.612 1.397 1.00 92.31 289 ASN A O 1
ATOM 2216 N N . ILE A 1 290 ? 1.044 -2.416 -0.668 1.00 94.25 290 ILE A N 1
ATOM 2217 C CA . ILE A 1 290 ? -0.217 -1.795 -0.235 1.00 94.25 290 ILE A CA 1
ATOM 2218 C C . ILE A 1 290 ? -0.949 -2.751 0.729 1.00 94.25 290 ILE A C 1
ATOM 2220 O O . ILE A 1 290 ? -1.138 -3.928 0.413 1.00 94.25 290 ILE A O 1
ATOM 2224 N N . LEU A 1 291 ? -1.387 -2.239 1.888 1.00 93.88 291 LEU A N 1
ATOM 2225 C CA . LEU A 1 291 ? -1.897 -3.027 3.026 1.00 93.88 291 LEU A CA 1
ATOM 2226 C C . LEU A 1 291 ? -0.826 -3.921 3.675 1.00 93.88 291 LEU A C 1
ATOM 2228 O O . LEU A 1 291 ? -1.068 -5.087 3.982 1.00 93.88 291 LEU A O 1
ATOM 2232 N N . ASP A 1 292 ? 0.369 -3.360 3.867 1.00 91.00 292 ASP A N 1
ATOM 2233 C CA . ASP A 1 292 ? 1.467 -3.851 4.719 1.00 91.00 292 ASP A CA 1
ATOM 2234 C C . ASP A 1 292 ? 2.057 -5.224 4.346 1.00 91.00 292 ASP A C 1
ATOM 2236 O O . ASP A 1 292 ? 2.966 -5.724 5.006 1.00 91.00 292 ASP A O 1
ATOM 2240 N N . THR A 1 293 ? 1.566 -5.848 3.276 1.00 90.31 293 THR A N 1
ATOM 2241 C CA . THR A 1 293 ? 1.927 -7.204 2.860 1.00 90.31 293 THR A CA 1
ATOM 2242 C C . THR A 1 293 ? 2.101 -7.294 1.356 1.00 90.31 293 THR A C 1
ATOM 2244 O O . THR A 1 293 ? 1.425 -6.599 0.596 1.00 90.31 293 THR A O 1
ATOM 2247 N N . GLY A 1 294 ? 2.997 -8.184 0.930 1.00 90.69 294 GLY A N 1
ATOM 2248 C CA . GLY A 1 294 ? 3.308 -8.381 -0.478 1.00 90.69 294 GLY A CA 1
ATOM 2249 C C . GLY A 1 294 ? 2.119 -8.888 -1.298 1.00 90.69 294 GLY A C 1
ATOM 2250 O O . GLY A 1 294 ? 1.300 -9.691 -0.840 1.00 90.69 294 GLY A O 1
ATOM 2251 N N . LYS A 1 295 ? 2.036 -8.391 -2.530 1.00 93.69 295 LYS A N 1
ATOM 2252 C CA . LYS A 1 295 ? 1.134 -8.826 -3.603 1.00 93.69 295 LYS A CA 1
ATOM 2253 C C . LYS A 1 295 ? 1.935 -8.844 -4.901 1.00 93.69 295 LYS A C 1
ATOM 2255 O O . LYS A 1 295 ? 2.808 -7.992 -5.070 1.00 93.69 295 LYS A O 1
ATOM 2260 N N . ALA A 1 296 ? 1.660 -9.791 -5.795 1.00 95.62 296 ALA A N 1
ATOM 2261 C CA . ALA A 1 296 ? 2.359 -9.912 -7.072 1.00 95.62 296 ALA A CA 1
ATOM 2262 C C . ALA A 1 296 ? 1.414 -10.307 -8.201 1.00 95.62 296 ALA A C 1
ATOM 2264 O O . ALA A 1 296 ? 0.525 -11.130 -8.002 1.00 95.62 296 ALA A O 1
ATOM 2265 N N . PHE A 1 297 ? 1.662 -9.763 -9.389 1.00 97.00 297 PHE A N 1
ATOM 2266 C CA . PHE A 1 297 ? 0.895 -10.001 -10.609 1.00 97.00 297 PHE A CA 1
ATOM 2267 C C . PHE A 1 297 ? 1.880 -10.221 -11.768 1.00 97.00 297 PHE A C 1
ATOM 2269 O O . PHE A 1 297 ? 2.750 -9.376 -11.981 1.00 97.00 297 PHE A O 1
ATOM 2276 N N . CYS A 1 298 ? 1.792 -11.339 -12.506 1.00 95.69 298 CYS A N 1
ATOM 2277 C CA . CYS A 1 298 ? 2.653 -11.543 -13.685 1.00 95.69 298 CYS A CA 1
ATOM 2278 C C . CYS A 1 298 ? 2.148 -10.665 -14.837 1.00 95.69 298 CYS A C 1
ATOM 2280 O O . CYS A 1 298 ? 1.122 -10.963 -15.438 1.00 95.69 298 CYS A O 1
ATOM 2282 N N . ILE A 1 299 ? 2.883 -9.597 -15.144 1.00 96.19 299 ILE A N 1
ATOM 2283 C CA . ILE A 1 299 ? 2.673 -8.736 -16.319 1.00 96.19 299 ILE A CA 1
ATOM 2284 C C . ILE A 1 299 ? 3.446 -9.249 -17.548 1.00 96.19 299 ILE A C 1
ATOM 2286 O O . ILE A 1 299 ? 3.205 -8.807 -18.668 1.00 96.19 299 ILE A O 1
ATOM 2290 N N . GLY A 1 300 ? 4.366 -10.196 -17.343 1.00 95.31 300 GLY A N 1
ATOM 2291 C CA . GLY A 1 300 ? 5.229 -10.778 -18.366 1.00 95.31 300 GLY A CA 1
ATOM 2292 C C . GLY A 1 300 ? 6.536 -10.004 -18.561 1.00 95.31 300 GLY A C 1
ATOM 2293 O O . GLY A 1 300 ? 6.595 -8.781 -18.420 1.00 95.31 300 GLY A O 1
ATOM 2294 N N . GLU A 1 301 ? 7.606 -10.728 -18.903 1.00 94.94 301 GLU A N 1
ATOM 2295 C CA . GLU A 1 301 ? 8.957 -10.165 -19.072 1.00 94.94 301 GLU A CA 1
ATOM 2296 C C . GLU A 1 301 ? 9.010 -9.038 -20.111 1.00 94.94 301 GLU A C 1
ATOM 2298 O O . GLU A 1 301 ? 9.717 -8.047 -19.929 1.00 94.94 301 GLU A O 1
ATOM 2303 N N . GLU A 1 302 ? 8.254 -9.171 -21.205 1.00 94.81 302 GLU A N 1
ATOM 2304 C CA . GLU A 1 302 ? 8.216 -8.173 -22.276 1.00 94.81 302 GLU A CA 1
ATOM 2305 C C . GLU A 1 302 ? 7.620 -6.847 -21.791 1.00 94.81 302 GLU A C 1
ATOM 2307 O O . GLU A 1 302 ? 8.198 -5.791 -22.050 1.00 94.81 302 GLU A O 1
ATOM 2312 N N . ALA A 1 303 ? 6.513 -6.892 -21.043 1.00 95.44 303 ALA A N 1
ATOM 2313 C CA . ALA A 1 303 ? 5.879 -5.697 -20.495 1.00 95.44 303 ALA A CA 1
ATOM 2314 C C . ALA A 1 303 ? 6.772 -5.025 -19.444 1.00 95.44 303 ALA A C 1
ATOM 2316 O O . ALA A 1 303 ? 6.988 -3.812 -19.503 1.00 95.44 303 ALA A O 1
ATOM 2317 N N . ALA A 1 304 ? 7.360 -5.813 -18.537 1.00 96.06 304 ALA A N 1
ATOM 2318 C CA . ALA A 1 304 ? 8.288 -5.308 -17.530 1.00 96.06 304 ALA A CA 1
ATOM 2319 C C . ALA A 1 304 ? 9.512 -4.636 -18.165 1.00 96.06 304 ALA A C 1
ATOM 2321 O O . ALA A 1 304 ? 9.831 -3.490 -17.838 1.00 96.06 304 ALA A O 1
ATOM 2322 N N . ARG A 1 305 ? 10.167 -5.302 -19.125 1.00 94.81 305 ARG A N 1
ATOM 2323 C CA . ARG A 1 305 ? 11.300 -4.723 -19.858 1.00 94.81 305 ARG A CA 1
ATOM 2324 C C . ARG A 1 305 ? 10.879 -3.478 -20.633 1.00 94.81 305 ARG A C 1
ATOM 2326 O O . ARG A 1 305 ? 11.575 -2.472 -20.554 1.00 94.81 305 ARG A O 1
ATOM 2333 N N . SER A 1 306 ? 9.741 -3.512 -21.327 1.00 95.94 306 SER A N 1
ATOM 2334 C CA . SER A 1 306 ? 9.244 -2.356 -22.077 1.00 95.94 306 SER A CA 1
ATOM 2335 C C . SER A 1 306 ? 9.004 -1.145 -21.180 1.00 95.94 306 SER A C 1
ATOM 2337 O O . SER A 1 306 ? 9.273 -0.028 -21.615 1.00 95.94 306 SER A O 1
ATOM 2339 N N . PHE A 1 307 ? 8.494 -1.338 -19.963 1.00 97.25 307 PHE A N 1
ATOM 2340 C CA . PHE A 1 307 ? 8.319 -0.254 -19.001 1.00 97.25 307 PHE A CA 1
ATOM 2341 C C . PHE A 1 307 ? 9.667 0.286 -18.511 1.00 97.25 307 PHE A C 1
ATOM 2343 O O . PHE A 1 307 ? 9.891 1.494 -18.547 1.00 97.25 307 PHE A O 1
ATOM 2350 N N . ILE A 1 308 ? 10.585 -0.596 -18.105 1.00 95.38 308 ILE A N 1
ATOM 2351 C CA . ILE A 1 308 ? 11.913 -0.199 -17.618 1.00 95.38 308 ILE A CA 1
ATOM 2352 C C . ILE A 1 308 ? 12.668 0.584 -18.698 1.00 95.38 308 ILE A C 1
ATOM 2354 O O . ILE A 1 308 ? 13.151 1.684 -18.430 1.00 95.38 308 ILE A O 1
ATOM 2358 N N . ASP A 1 309 ? 12.731 0.061 -19.923 1.00 95.12 309 ASP A N 1
ATOM 2359 C CA . ASP A 1 309 ? 13.406 0.719 -21.044 1.00 95.12 309 ASP A CA 1
ATOM 2360 C C . ASP A 1 309 ? 12.752 2.071 -21.358 1.00 95.12 309 ASP A C 1
ATOM 2362 O O . ASP A 1 309 ? 13.456 3.068 -21.517 1.00 95.12 309 ASP A O 1
ATOM 2366 N N . TYR A 1 310 ? 11.415 2.145 -21.343 1.00 96.38 310 TYR A N 1
ATOM 2367 C CA . TYR A 1 310 ? 10.691 3.404 -21.516 1.00 96.38 310 TYR A CA 1
ATOM 2368 C C . TYR A 1 310 ? 11.134 4.461 -20.499 1.00 96.38 310 TYR A C 1
ATOM 2370 O O . TYR A 1 310 ? 11.482 5.577 -20.893 1.00 96.38 310 TYR A O 1
ATOM 2378 N N . VAL A 1 311 ? 11.197 4.113 -19.211 1.00 96.25 311 VAL A N 1
ATOM 2379 C CA . VAL A 1 311 ? 11.638 5.049 -18.168 1.00 96.25 311 VAL A CA 1
ATOM 2380 C C . VAL A 1 311 ? 13.091 5.486 -18.399 1.00 96.25 311 VAL A C 1
ATOM 2382 O O . VAL A 1 311 ? 13.397 6.680 -18.381 1.00 96.25 311 VAL A O 1
ATOM 2385 N N . LEU A 1 312 ? 13.985 4.530 -18.670 1.00 94.31 312 LEU A N 1
ATOM 2386 C CA . LEU A 1 312 ? 15.420 4.773 -18.858 1.00 94.31 312 LEU A CA 1
ATOM 2387 C C . LEU A 1 312 ? 15.759 5.599 -20.109 1.00 94.31 312 LEU A C 1
ATOM 2389 O O . LEU A 1 312 ? 16.831 6.213 -20.151 1.00 94.31 312 LEU A O 1
ATOM 2393 N N . GLU A 1 313 ? 14.913 5.558 -21.137 1.00 94.50 313 GLU A N 1
ATOM 2394 C CA . GLU A 1 313 ? 15.123 6.239 -22.418 1.00 94.50 313 GLU A CA 1
ATOM 2395 C C . GLU A 1 313 ? 14.440 7.608 -22.497 1.00 94.50 313 GLU A C 1
ATOM 2397 O O . GLU A 1 313 ? 14.939 8.484 -23.207 1.00 94.50 313 GLU A O 1
ATOM 2402 N N . ASN A 1 314 ? 13.329 7.808 -21.779 1.00 95.25 314 ASN A N 1
ATOM 2403 C CA . ASN A 1 314 ? 12.487 9.000 -21.932 1.00 95.25 314 ASN A CA 1
ATOM 2404 C C . ASN A 1 314 ? 12.616 10.009 -20.783 1.00 95.25 314 ASN A C 1
ATOM 2406 O O . ASN A 1 314 ? 12.260 11.171 -20.972 1.00 95.25 314 ASN A O 1
ATOM 2410 N N . PHE A 1 315 ? 13.162 9.614 -19.627 1.00 94.69 315 PHE A N 1
ATOM 2411 C CA . PHE A 1 315 ? 13.250 10.487 -18.453 1.00 94.69 315 PHE A CA 1
ATOM 2412 C C . PHE A 1 315 ? 14.687 10.700 -17.977 1.00 94.69 315 PHE A C 1
ATOM 2414 O O . PHE A 1 315 ? 15.555 9.828 -18.064 1.00 94.69 315 PHE A O 1
ATOM 2421 N N . GLN A 1 316 ? 14.941 11.892 -17.433 1.00 93.62 316 GLN A N 1
ATOM 2422 C CA . GLN A 1 316 ? 16.232 12.232 -16.851 1.00 93.62 316 GLN A CA 1
ATOM 2423 C C . GLN A 1 316 ? 16.365 11.585 -15.469 1.00 93.62 316 GLN A C 1
ATOM 2425 O O . GLN A 1 316 ? 15.736 12.011 -14.504 1.00 93.62 316 GLN A O 1
ATOM 2430 N N . GLY A 1 317 ? 17.219 10.568 -15.374 1.00 93.44 317 GLY A N 1
ATOM 2431 C CA . GLY A 1 317 ? 17.595 9.975 -14.092 1.00 93.44 317 GLY A CA 1
ATOM 2432 C C . GLY A 1 317 ? 18.686 10.779 -13.380 1.00 93.44 317 GLY A C 1
ATOM 2433 O O . GLY A 1 317 ? 19.509 11.423 -14.039 1.00 93.44 317 GLY A O 1
ATOM 2434 N N . TYR A 1 318 ? 18.729 10.687 -12.053 1.00 93.75 318 TYR A N 1
ATOM 2435 C CA . TYR A 1 318 ? 19.763 11.269 -11.195 1.00 93.75 318 TYR A CA 1
ATOM 2436 C C . TYR A 1 318 ? 20.353 10.192 -10.294 1.00 93.75 318 TYR A C 1
ATOM 2438 O O . TYR A 1 318 ? 19.611 9.494 -9.608 1.00 93.75 318 TYR A O 1
ATOM 2446 N N . GLU A 1 319 ? 21.676 10.067 -10.269 1.00 93.38 319 GLU A N 1
ATOM 2447 C CA . GLU A 1 319 ? 22.340 9.234 -9.269 1.00 93.38 319 GLU A CA 1
ATOM 2448 C C . GLU A 1 319 ? 22.237 9.923 -7.907 1.00 93.38 319 GLU A C 1
ATOM 2450 O O . GLU A 1 319 ? 22.695 11.057 -7.752 1.00 93.38 319 GLU A O 1
ATOM 2455 N N . ILE A 1 320 ? 21.628 9.254 -6.932 1.00 91.12 320 ILE A N 1
ATOM 2456 C CA . ILE A 1 320 ? 21.488 9.787 -5.579 1.00 91.12 320 ILE A CA 1
ATOM 2457 C C . ILE A 1 320 ? 22.715 9.416 -4.755 1.00 91.12 320 ILE A C 1
ATOM 2459 O O . ILE A 1 320 ? 23.058 8.242 -4.617 1.00 91.12 320 ILE A O 1
ATOM 2463 N N . VAL A 1 321 ? 23.362 10.434 -4.189 1.00 88.69 321 VAL A N 1
ATOM 2464 C CA . VAL A 1 321 ? 24.497 10.280 -3.276 1.00 88.69 321 VAL A CA 1
ATOM 2465 C C . VAL A 1 321 ? 24.164 10.991 -1.976 1.00 88.69 321 VAL A C 1
ATOM 2467 O O . VAL A 1 321 ? 23.859 12.181 -1.977 1.00 88.69 321 VAL A O 1
ATOM 2470 N N . TYR A 1 322 ? 24.224 10.267 -0.863 1.00 84.56 322 TYR A N 1
ATOM 2471 C CA . TYR A 1 322 ? 24.033 10.869 0.448 1.00 84.56 322 TYR A CA 1
ATOM 2472 C C . TYR A 1 322 ? 25.338 11.499 0.927 1.00 84.56 322 TYR A C 1
ATOM 2474 O O . TYR A 1 322 ? 26.382 10.846 0.915 1.00 84.56 322 TYR A O 1
ATOM 2482 N N . THR A 1 323 ? 25.287 12.766 1.327 1.00 84.88 323 THR A N 1
ATOM 2483 C CA . THR A 1 323 ? 26.442 13.503 1.848 1.00 84.88 323 THR A CA 1
ATOM 2484 C C . THR A 1 323 ? 26.297 13.748 3.340 1.00 84.88 323 THR A C 1
ATOM 2486 O O . THR A 1 323 ? 25.199 13.967 3.844 1.00 84.88 323 THR A O 1
ATOM 2489 N N . GLU A 1 324 ? 27.410 13.704 4.066 1.00 76.06 324 GLU A N 1
ATOM 2490 C CA . GLU A 1 324 ? 27.422 14.049 5.487 1.00 76.06 324 GLU A CA 1
ATOM 2491 C C . GLU A 1 324 ? 26.945 15.501 5.686 1.00 76.06 324 GLU A C 1
ATOM 2493 O O . GLU A 1 324 ? 27.366 16.386 4.932 1.00 76.06 324 GLU A O 1
ATOM 2498 N N . PRO A 1 325 ? 26.079 15.782 6.675 1.00 66.56 325 PRO A N 1
ATOM 2499 C CA . PRO A 1 325 ? 25.632 17.144 6.939 1.00 66.56 325 PRO A CA 1
ATOM 2500 C C . PRO A 1 325 ? 26.822 18.039 7.320 1.00 66.56 325 PRO A C 1
ATOM 2502 O O . PRO A 1 325 ? 27.650 17.669 8.153 1.00 66.56 325 PRO A O 1
ATOM 2505 N N . GLU A 1 326 ? 26.906 19.240 6.733 1.00 49.84 326 GLU A N 1
ATOM 2506 C CA . GLU A 1 326 ? 27.966 20.207 7.045 1.00 49.84 326 GLU A CA 1
ATOM 2507 C C . GLU A 1 326 ? 28.005 20.503 8.559 1.00 49.84 326 GLU A C 1
ATOM 2509 O O . GLU A 1 326 ? 27.074 21.083 9.118 1.00 49.84 326 GLU A O 1
ATOM 2514 N N . GLY A 1 327 ? 29.088 20.092 9.233 1.00 54.44 327 GLY A N 1
ATOM 2515 C CA . GLY A 1 327 ? 29.283 20.284 10.677 1.00 54.44 327 GLY A CA 1
ATOM 2516 C C . GLY A 1 327 ? 29.547 19.009 11.487 1.00 54.44 327 GLY A C 1
ATOM 2517 O O . GLY A 1 327 ? 29.833 19.110 12.681 1.00 54.44 327 GLY A O 1
ATOM 2518 N N . SER A 1 328 ? 29.515 17.822 10.877 1.00 43.34 328 SER A N 1
ATOM 2519 C CA . SER A 1 328 ? 29.954 16.575 11.514 1.00 43.34 328 SER A CA 1
ATOM 2520 C C . SER A 1 328 ? 31.486 16.506 11.587 1.00 43.34 328 SER A C 1
ATOM 2522 O O . SER A 1 328 ? 32.169 15.938 10.740 1.00 43.34 328 SER A O 1
ATOM 2524 N N . THR A 1 329 ? 32.076 17.078 12.638 1.00 35.25 329 THR A N 1
ATOM 2525 C CA . THR A 1 329 ? 33.442 16.702 13.025 1.00 35.25 329 THR A CA 1
ATOM 2526 C C . THR A 1 329 ? 33.408 15.284 13.588 1.00 35.25 329 THR A C 1
ATOM 2528 O O . THR A 1 329 ? 33.210 15.094 14.788 1.00 35.25 329 THR A O 1
ATOM 2531 N N . VAL A 1 330 ? 33.587 14.280 12.732 1.00 42.25 330 VAL A N 1
ATOM 2532 C CA . VAL A 1 330 ? 33.985 12.945 13.188 1.00 42.25 330 VAL A CA 1
ATOM 2533 C C . VAL A 1 330 ? 35.423 13.074 13.705 1.00 42.25 330 VAL A C 1
ATOM 2535 O O . VAL A 1 330 ? 36.280 13.561 12.962 1.00 42.25 330 VAL A O 1
ATOM 2538 N N . PRO A 1 331 ? 35.723 12.721 14.969 1.00 34.34 331 PRO A N 1
ATOM 2539 C CA . PRO A 1 331 ? 37.097 12.726 15.444 1.00 34.34 331 PRO A CA 1
ATOM 2540 C C . PRO A 1 331 ? 37.924 11.760 14.590 1.00 34.34 331 PRO A C 1
ATOM 2542 O O . PRO A 1 331 ? 37.560 10.602 14.394 1.00 34.34 331 PRO A O 1
ATOM 2545 N N . GLU A 1 332 ? 39.024 12.274 14.049 1.00 30.02 332 GLU A N 1
ATOM 2546 C CA . GLU A 1 332 ? 39.966 11.563 13.191 1.00 30.02 332 GLU A CA 1
ATOM 2547 C C . GLU A 1 332 ? 40.504 10.318 13.918 1.00 30.02 332 GLU A C 1
ATOM 2549 O O . GLU A 1 332 ? 41.345 10.420 14.812 1.00 30.02 332 GLU A O 1
ATOM 2554 N N . GLY A 1 333 ? 39.974 9.136 13.581 1.00 39.53 333 GLY A N 1
ATOM 2555 C CA . GLY A 1 333 ? 40.415 7.892 14.210 1.00 39.53 333 GLY A CA 1
ATOM 2556 C C . GLY A 1 333 ? 39.486 6.686 14.089 1.00 39.53 333 GLY A C 1
ATOM 2557 O O . GLY A 1 333 ? 39.253 6.024 15.092 1.00 39.53 333 GLY A O 1
ATOM 2558 N N . ALA A 1 334 ? 38.983 6.354 12.899 1.00 30.52 334 ALA A N 1
ATOM 2559 C CA . ALA A 1 334 ? 38.458 5.010 12.628 1.00 30.52 334 ALA A CA 1
ATOM 2560 C C . ALA A 1 334 ? 38.610 4.675 11.137 1.00 30.52 334 ALA A C 1
ATOM 2562 O O . ALA A 1 334 ? 37.677 4.746 10.342 1.00 30.52 334 ALA A O 1
ATOM 2563 N N . SER A 1 335 ? 39.839 4.366 10.729 1.00 33.84 335 SER A N 1
ATOM 2564 C CA . SER A 1 335 ? 40.108 3.774 9.424 1.00 33.84 335 SER A CA 1
ATOM 2565 C C . SER A 1 335 ? 39.649 2.313 9.395 1.00 33.84 335 SER A C 1
ATOM 2567 O O . SER A 1 335 ? 40.194 1.503 10.141 1.00 33.84 335 SER A O 1
ATOM 2569 N N . GLY A 1 336 ? 38.761 2.000 8.451 1.00 31.89 336 GLY A N 1
ATOM 2570 C CA . GLY A 1 336 ? 38.651 0.694 7.798 1.00 31.89 336 GLY A CA 1
ATOM 2571 C C . GLY A 1 336 ? 37.768 -0.351 8.478 1.00 31.89 336 GLY A C 1
ATOM 2572 O O . GLY A 1 336 ? 38.230 -1.047 9.364 1.00 31.89 336 GLY A O 1
ATOM 2573 N N . GLU A 1 337 ? 36.552 -0.545 7.967 1.00 26.14 337 GLU A N 1
ATOM 2574 C CA . GLU A 1 337 ? 36.100 -1.828 7.406 1.00 26.14 337 GLU A CA 1
ATOM 2575 C C . GLU A 1 337 ? 34.716 -1.666 6.761 1.00 26.14 337 GLU A C 1
ATOM 2577 O O . GLU A 1 337 ? 33.835 -0.962 7.242 1.00 26.14 337 GLU A O 1
ATOM 2582 N N . THR A 1 338 ? 34.574 -2.293 5.603 1.00 34.31 338 THR A N 1
ATOM 2583 C CA . THR A 1 338 ? 33.389 -2.376 4.748 1.00 34.31 338 THR A CA 1
ATOM 2584 C C . THR A 1 338 ? 32.146 -2.888 5.485 1.00 34.31 338 THR A C 1
ATOM 2586 O O . THR A 1 338 ? 32.137 -4.032 5.936 1.00 34.31 338 THR A O 1
ATOM 2589 N N . ALA A 1 339 ? 31.065 -2.102 5.511 1.00 27.44 339 ALA A N 1
ATOM 2590 C CA . ALA A 1 339 ? 29.734 -2.581 5.887 1.00 27.44 339 ALA A CA 1
ATOM 2591 C C . ALA A 1 339 ? 29.051 -3.216 4.663 1.00 27.44 339 ALA A C 1
ATOM 2593 O O . ALA A 1 339 ? 28.428 -2.547 3.838 1.00 27.44 339 ALA A O 1
ATOM 2594 N N . ALA A 1 340 ? 29.231 -4.529 4.530 1.00 25.86 340 ALA A N 1
ATOM 2595 C CA . ALA A 1 340 ? 28.432 -5.378 3.663 1.00 25.86 340 ALA A CA 1
ATOM 2596 C C . ALA A 1 340 ? 27.054 -5.636 4.298 1.00 25.86 340 ALA A C 1
ATOM 2598 O O . ALA A 1 340 ? 26.961 -5.877 5.496 1.00 25.86 340 ALA A O 1
ATOM 2599 N N . ALA A 1 341 ? 26.023 -5.585 3.451 1.00 28.42 341 ALA A N 1
ATOM 2600 C CA . ALA A 1 341 ? 24.709 -6.227 3.535 1.00 28.42 341 ALA A CA 1
ATOM 2601 C C . ALA A 1 341 ? 24.227 -6.756 4.905 1.00 28.42 341 ALA A C 1
ATOM 2603 O O . ALA A 1 341 ? 24.721 -7.761 5.409 1.00 28.42 341 ALA A O 1
ATOM 2604 N N . ALA A 1 342 ? 23.124 -6.186 5.399 1.00 26.39 342 ALA A N 1
ATOM 2605 C CA . ALA A 1 342 ? 22.250 -6.839 6.371 1.00 26.39 342 ALA A CA 1
ATOM 2606 C C . ALA A 1 342 ? 20.853 -7.041 5.764 1.00 26.39 342 ALA A C 1
ATOM 2608 O O . ALA A 1 342 ? 19.929 -6.262 5.978 1.00 26.39 342 ALA A O 1
ATOM 2609 N N . SER A 1 343 ? 20.712 -8.113 4.988 1.00 27.00 343 SER A N 1
ATOM 2610 C CA . SER A 1 343 ? 19.448 -8.819 4.804 1.00 27.00 343 SER A CA 1
ATOM 2611 C C . SER A 1 343 ? 19.240 -9.715 6.029 1.00 27.00 343 SER A C 1
ATOM 2613 O O . SER A 1 343 ? 19.941 -10.709 6.207 1.00 27.00 343 SER A O 1
ATOM 2615 N N . VAL A 1 344 ? 18.305 -9.351 6.910 1.00 26.00 344 VAL A N 1
ATOM 2616 C CA . VAL A 1 344 ? 17.925 -10.193 8.053 1.00 26.00 344 VAL A CA 1
ATOM 2617 C C . VAL A 1 344 ? 16.778 -11.106 7.637 1.00 26.00 344 VAL A C 1
ATOM 2619 O O . VAL A 1 344 ? 15.614 -10.715 7.607 1.00 26.00 344 VAL A O 1
ATOM 2622 N N . SER A 1 345 ? 17.140 -12.348 7.332 1.00 27.03 345 SER A N 1
ATOM 2623 C CA . SER A 1 345 ? 16.240 -13.495 7.281 1.00 27.03 345 SER A CA 1
ATOM 2624 C C . SER A 1 345 ? 15.972 -13.961 8.715 1.00 27.03 345 SER A C 1
ATOM 2626 O O . SER A 1 345 ? 16.859 -14.514 9.365 1.00 27.03 345 SER A O 1
ATOM 2628 N N . ALA A 1 346 ? 14.763 -13.745 9.231 1.00 27.48 346 ALA A N 1
ATOM 2629 C CA . ALA A 1 346 ? 14.344 -14.317 10.507 1.00 27.48 346 ALA A CA 1
ATOM 2630 C C . ALA A 1 346 ? 13.868 -15.765 10.296 1.00 27.48 346 ALA A C 1
ATOM 2632 O O . ALA A 1 346 ? 12.724 -16.013 9.920 1.00 27.48 346 ALA A O 1
ATOM 2633 N N . GLN A 1 347 ? 14.754 -16.730 10.535 1.00 27.12 347 GLN A N 1
ATOM 2634 C CA . GLN A 1 347 ? 14.401 -18.144 10.670 1.00 27.12 347 GLN A CA 1
ATOM 2635 C C . GLN A 1 347 ? 13.903 -18.395 12.102 1.00 27.12 347 GLN A C 1
ATOM 2637 O O . GLN A 1 347 ? 14.651 -18.232 13.064 1.00 27.12 347 GLN A O 1
ATOM 2642 N N . ARG A 1 348 ? 12.625 -18.769 12.247 1.00 29.48 348 ARG A N 1
ATOM 2643 C CA . ARG A 1 348 ? 12.080 -19.374 13.472 1.00 29.48 348 ARG A CA 1
ATOM 2644 C C . ARG A 1 348 ? 12.316 -20.881 13.407 1.00 29.48 348 ARG A C 1
ATOM 2646 O O . ARG A 1 348 ? 11.792 -21.526 12.503 1.00 29.48 348 ARG A O 1
ATOM 2653 N N . ASP A 1 349 ? 13.037 -21.428 14.379 1.00 23.75 349 ASP A N 1
ATOM 2654 C CA . ASP A 1 349 ? 12.995 -22.863 14.669 1.00 23.75 349 ASP A CA 1
ATOM 2655 C C . ASP A 1 349 ? 11.761 -23.184 15.539 1.00 23.75 349 ASP A C 1
ATOM 2657 O O . ASP A 1 349 ? 11.424 -22.398 16.433 1.00 23.75 349 ASP A O 1
ATOM 2661 N N . PRO A 1 350 ? 11.062 -24.307 15.292 1.00 35.84 350 PRO A N 1
ATOM 2662 C CA . PRO A 1 350 ? 9.903 -24.725 16.071 1.00 35.84 350 PRO A CA 1
ATOM 2663 C C . PRO A 1 350 ? 10.310 -25.494 17.338 1.00 35.84 350 PRO A C 1
ATOM 2665 O O . PRO A 1 350 ? 11.345 -26.164 17.371 1.00 35.84 350 PRO A O 1
ATOM 2668 N N . ALA A 1 351 ? 9.455 -25.412 18.360 1.00 31.66 351 ALA A N 1
ATOM 2669 C CA . ALA A 1 351 ? 9.458 -26.305 19.519 1.00 31.66 351 ALA A CA 1
ATOM 2670 C C . ALA A 1 351 ? 8.775 -27.643 19.201 1.00 31.66 351 ALA A C 1
ATOM 2672 O O . ALA A 1 351 ? 7.807 -27.629 18.402 1.00 31.66 351 ALA A O 1
#

pLDDT: mean 74.12, std 26.49, range [23.75, 98.56]